Protein AF-U6G9G2-F1 (afdb_monomer_lite)

pLDDT: mean 75.1, std 26.14, range [25.72, 98.12]

Structure (mmCIF, N/CA/C/O backbone):
data_AF-U6G9G2-F1
#
_entry.id   AF-U6G9G2-F1
#
loop_
_atom_site.group_PDB
_atom_site.id
_atom_site.type_symbol
_atom_site.label_atom_id
_atom_site.label_alt_id
_atom_site.label_comp_id
_atom_site.label_asym_id
_atom_site.label_entity_id
_atom_site.label_seq_id
_atom_site.pdbx_PDB_ins_code
_atom_site.Cartn_x
_atom_site.Cartn_y
_atom_site.Cartn_z
_atom_site.occupancy
_atom_site.B_iso_or_equiv
_atom_site.auth_seq_id
_atom_site.auth_comp_id
_atom_site.auth_asym_id
_atom_site.auth_atom_id
_atom_site.pdbx_PDB_model_num
ATOM 1 N N . MET A 1 1 ? 14.384 1.386 -27.287 1.00 46.19 1 MET A N 1
ATOM 2 C CA . MET A 1 1 ? 13.126 1.630 -26.549 1.00 46.19 1 MET A CA 1
ATOM 3 C C . MET A 1 1 ? 12.943 0.485 -25.568 1.00 46.19 1 MET A C 1
ATOM 5 O O . MET A 1 1 ? 12.813 -0.642 -26.023 1.00 46.19 1 MET A O 1
ATOM 9 N N . ALA A 1 2 ? 13.033 0.731 -24.258 1.00 52.44 2 ALA A N 1
ATOM 10 C CA . ALA A 1 2 ? 12.867 -0.320 -23.252 1.00 52.44 2 ALA A CA 1
ATOM 11 C C . ALA A 1 2 ? 11.373 -0.492 -22.951 1.00 52.44 2 ALA A C 1
ATOM 13 O O . ALA A 1 2 ? 10.814 0.168 -22.079 1.00 52.44 2 ALA A O 1
ATOM 14 N N . VAL A 1 3 ? 10.730 -1.329 -23.760 1.00 69.62 3 VAL A N 1
ATOM 15 C CA . VAL A 1 3 ? 9.403 -1.881 -23.488 1.00 69.62 3 VAL A CA 1
ATOM 16 C C . VAL A 1 3 ? 9.629 -3.288 -22.958 1.00 69.62 3 VAL A C 1
ATOM 18 O O . VAL A 1 3 ? 10.586 -3.948 -23.363 1.00 69.62 3 VAL A O 1
ATOM 21 N N . PHE A 1 4 ? 8.762 -3.730 -22.055 1.00 90.44 4 PHE A N 1
ATOM 22 C CA . PHE A 1 4 ? 8.763 -5.100 -21.572 1.00 90.44 4 PHE A CA 1
ATOM 23 C C . PHE A 1 4 ? 8.905 -6.106 -22.715 1.00 90.44 4 PHE A C 1
ATOM 25 O O . PHE A 1 4 ? 8.110 -6.111 -23.661 1.00 90.44 4 PHE A O 1
ATOM 32 N N . GLU A 1 5 ? 9.902 -6.982 -22.612 1.00 90.69 5 GLU A N 1
ATOM 33 C CA . GLU A 1 5 ? 10.015 -8.102 -23.534 1.00 90.69 5 GLU A CA 1
ATOM 34 C C . GLU A 1 5 ? 8.815 -9.037 -23.375 1.00 90.69 5 GLU A C 1
ATOM 36 O O . GLU A 1 5 ? 8.272 -9.248 -22.282 1.00 90.69 5 GLU A O 1
ATOM 41 N N . LYS A 1 6 ? 8.372 -9.606 -24.499 1.00 89.31 6 LYS A N 1
ATOM 42 C CA . LYS A 1 6 ? 7.194 -10.466 -24.514 1.00 89.31 6 LYS A CA 1
ATOM 43 C C . LYS A 1 6 ? 7.528 -11.808 -23.870 1.00 89.31 6 LYS A C 1
ATOM 45 O O . LYS A 1 6 ? 8.224 -12.632 -24.454 1.00 89.31 6 LYS A O 1
ATOM 50 N N . ASN A 1 7 ? 6.965 -12.053 -22.695 1.00 93.81 7 ASN A N 1
ATOM 51 C CA . ASN A 1 7 ? 7.003 -13.344 -22.015 1.00 93.81 7 ASN A CA 1
ATOM 52 C C . ASN A 1 7 ? 5.754 -13.493 -21.114 1.00 93.81 7 ASN A C 1
ATOM 54 O O . ASN A 1 7 ? 4.910 -12.600 -21.080 1.00 93.81 7 ASN A O 1
ATOM 58 N N . LYS A 1 8 ? 5.615 -14.625 -20.411 1.00 94.44 8 LYS A N 1
ATOM 59 C CA . LYS A 1 8 ? 4.432 -14.935 -19.580 1.00 94.44 8 LYS A CA 1
ATOM 60 C C . LYS A 1 8 ? 4.424 -14.277 -18.194 1.00 94.44 8 LYS A C 1
ATOM 62 O O . LYS A 1 8 ? 3.434 -14.405 -17.483 1.00 94.44 8 LYS A O 1
ATOM 67 N N . ARG A 1 9 ? 5.527 -13.663 -17.767 1.00 95.94 9 ARG A N 1
ATOM 68 C CA . ARG A 1 9 ? 5.650 -13.091 -16.422 1.00 95.94 9 ARG A CA 1
ATOM 69 C C . ARG A 1 9 ? 4.814 -11.820 -16.308 1.00 95.94 9 ARG A C 1
ATOM 71 O O . ARG A 1 9 ? 4.743 -11.086 -17.299 1.00 95.94 9 ARG A O 1
ATOM 78 N N . PRO A 1 10 ? 4.302 -11.506 -15.111 1.00 97.19 10 PRO A N 1
ATOM 79 C CA . PRO A 1 10 ? 3.698 -10.212 -14.849 1.00 97.19 10 PRO A CA 1
ATOM 80 C C . PRO A 1 10 ? 4.637 -9.050 -15.170 1.00 97.19 10 PRO A C 1
ATOM 82 O O . PRO A 1 10 ? 5.861 -9.180 -15.062 1.00 97.19 10 PRO A O 1
ATOM 85 N N . LYS A 1 11 ? 4.054 -7.918 -15.549 1.00 97.19 11 LYS A N 1
ATOM 86 C CA . LYS A 1 11 ? 4.729 -6.676 -15.920 1.00 97.19 11 LYS A CA 1
ATOM 87 C C . LYS A 1 11 ? 4.378 -5.585 -14.921 1.00 97.19 11 LYS A C 1
ATOM 89 O O . LYS A 1 11 ? 3.234 -5.143 -14.846 1.00 97.19 11 LYS A O 1
ATOM 94 N N . ILE A 1 12 ? 5.360 -5.158 -14.133 1.00 97.44 12 ILE A N 1
ATOM 95 C CA . ILE A 1 12 ? 5.144 -4.240 -13.011 1.00 97.44 12 ILE A CA 1
ATOM 96 C C . ILE A 1 12 ? 5.867 -2.928 -13.294 1.00 97.44 12 ILE A C 1
ATOM 98 O O . ILE A 1 12 ? 7.095 -2.873 -13.340 1.00 97.44 12 ILE A O 1
ATOM 102 N N . ALA A 1 13 ? 5.108 -1.856 -13.482 1.00 97.12 13 ALA A N 1
ATOM 103 C CA . ALA A 1 13 ? 5.662 -0.542 -13.750 1.00 97.12 13 ALA A CA 1
ATOM 104 C C . ALA A 1 13 ? 5.707 0.326 -12.491 1.00 97.12 13 ALA A C 1
ATOM 106 O O . ALA A 1 13 ? 4.699 0.533 -11.820 1.00 97.12 13 ALA A O 1
ATOM 107 N N . MET A 1 14 ? 6.882 0.871 -12.200 1.00 95.38 14 MET A N 1
ATOM 108 C CA . MET A 1 14 ? 7.125 1.779 -11.085 1.00 95.38 14 MET A CA 1
ATOM 109 C C . MET A 1 14 ? 7.287 3.194 -11.638 1.00 95.38 14 MET A C 1
ATOM 111 O O . MET A 1 14 ? 8.309 3.523 -12.242 1.00 95.38 14 MET A O 1
ATOM 115 N N . VAL A 1 15 ? 6.279 4.041 -11.446 1.00 94.12 15 VAL A N 1
ATOM 116 C CA . VAL A 1 15 ? 6.317 5.451 -11.853 1.00 94.12 15 VAL A CA 1
ATOM 117 C C . VAL A 1 15 ? 6.904 6.256 -10.702 1.00 94.12 15 VAL A C 1
ATOM 119 O O . VAL A 1 15 ? 6.214 6.567 -9.734 1.00 94.12 15 VAL A O 1
ATOM 122 N N . GLY A 1 16 ? 8.192 6.566 -10.797 1.00 90.94 16 GLY A N 1
ATOM 123 C CA . GLY A 1 16 ? 9.007 7.117 -9.719 1.00 90.94 16 GLY A CA 1
ATOM 124 C C . GLY A 1 16 ? 10.033 6.088 -9.258 1.00 90.94 16 GLY A C 1
ATOM 125 O O . GLY A 1 16 ? 9.691 5.033 -8.725 1.00 90.94 16 GLY A O 1
ATOM 126 N N . SER A 1 17 ? 11.311 6.413 -9.440 1.00 93.12 17 SER A N 1
ATOM 127 C CA . SER A 1 17 ? 12.440 5.520 -9.165 1.00 93.12 17 SER A CA 1
ATOM 128 C C . SER A 1 17 ? 13.279 6.019 -7.992 1.00 93.12 17 SER A C 1
ATOM 130 O O . SER A 1 17 ? 14.486 5.792 -7.936 1.00 93.12 17 SER A O 1
ATOM 132 N N . GLY A 1 18 ? 12.648 6.706 -7.035 1.00 90.12 18 GLY A N 1
ATOM 133 C CA . GLY A 1 18 ? 13.261 7.190 -5.796 1.00 90.12 18 GLY A CA 1
ATOM 134 C C . GLY A 1 18 ? 13.598 6.069 -4.801 1.00 90.12 18 GLY A C 1
ATOM 135 O O . GLY A 1 18 ? 13.940 4.947 -5.181 1.00 90.12 18 GLY A O 1
ATOM 136 N N . MET A 1 19 ? 13.522 6.367 -3.502 1.00 90.44 19 MET A N 1
ATOM 137 C CA . MET A 1 19 ? 13.826 5.390 -2.443 1.00 90.44 19 MET A CA 1
ATOM 138 C C . MET A 1 19 ? 12.804 4.241 -2.409 1.00 90.44 19 MET A C 1
ATOM 140 O O . MET A 1 19 ? 13.181 3.069 -2.368 1.00 90.44 19 MET A O 1
ATOM 144 N N . ILE A 1 20 ? 11.509 4.573 -2.488 1.00 92.50 20 ILE A N 1
ATOM 145 C CA . ILE A 1 20 ? 10.421 3.582 -2.482 1.00 92.50 20 ILE A CA 1
ATOM 146 C C . ILE A 1 20 ? 10.438 2.774 -3.783 1.00 92.50 20 ILE A C 1
ATOM 148 O O . ILE A 1 20 ? 10.481 1.550 -3.725 1.00 92.50 20 ILE A O 1
ATOM 152 N N . GLY A 1 21 ? 10.490 3.440 -4.945 1.00 93.62 21 GLY A N 1
ATOM 153 C CA . GLY A 1 21 ? 10.560 2.782 -6.257 1.00 93.62 21 GLY A CA 1
ATOM 154 C C . GLY A 1 21 ? 11.688 1.752 -6.365 1.00 93.62 21 GLY A C 1
ATOM 155 O O . GLY A 1 21 ? 11.447 0.612 -6.756 1.00 93.62 21 GLY A O 1
ATOM 156 N N . GLY A 1 22 ? 12.901 2.113 -5.925 1.00 95.44 22 GLY A N 1
ATOM 157 C CA . GLY A 1 22 ? 14.035 1.183 -5.890 1.00 95.44 22 GLY A CA 1
ATOM 158 C C . GLY A 1 22 ? 13.814 -0.002 -4.944 1.00 95.44 22 GLY A C 1
ATOM 159 O O . GLY A 1 22 ? 14.076 -1.142 -5.317 1.00 95.44 22 GLY A O 1
ATOM 160 N N . THR A 1 23 ? 13.260 0.246 -3.753 1.00 96.81 23 THR A N 1
ATOM 161 C CA . THR A 1 23 ? 12.932 -0.818 -2.788 1.00 96.81 23 THR A CA 1
ATOM 162 C C . THR A 1 23 ? 11.900 -1.794 -3.353 1.00 96.81 23 THR A C 1
ATOM 164 O O . THR A 1 23 ? 12.045 -3.005 -3.209 1.00 96.81 23 THR A O 1
ATOM 167 N N . MET A 1 24 ? 10.858 -1.286 -4.012 1.00 97.31 24 MET A N 1
ATOM 168 C CA . MET A 1 24 ? 9.824 -2.117 -4.628 1.00 97.31 24 MET A CA 1
ATOM 169 C C . MET A 1 24 ? 10.397 -2.981 -5.751 1.00 97.31 24 MET A C 1
ATOM 171 O O . MET A 1 24 ? 10.140 -4.181 -5.779 1.00 97.31 24 MET A O 1
ATOM 175 N N . ALA A 1 25 ? 11.219 -2.405 -6.632 1.00 96.62 25 ALA A N 1
ATOM 176 C CA . ALA A 1 25 ? 11.877 -3.154 -7.699 1.00 96.62 25 ALA A CA 1
ATOM 177 C C . ALA A 1 25 ? 12.815 -4.245 -7.151 1.00 96.62 25 ALA A C 1
ATOM 179 O O . ALA A 1 25 ? 12.808 -5.371 -7.650 1.00 96.62 25 ALA A O 1
ATOM 180 N N . PHE A 1 26 ? 13.548 -3.951 -6.074 1.00 97.19 26 PHE A N 1
ATOM 181 C CA . PHE A 1 26 ? 14.362 -4.940 -5.367 1.00 97.19 26 PHE A CA 1
ATOM 182 C C . PHE A 1 26 ? 13.522 -6.091 -4.799 1.00 97.19 26 PHE A C 1
ATOM 184 O O . PHE A 1 26 ? 13.833 -7.258 -5.024 1.00 97.19 26 PHE A O 1
ATOM 191 N N . LEU A 1 27 ? 12.408 -5.785 -4.128 1.00 96.31 27 LEU A N 1
ATOM 192 C CA . LEU A 1 27 ? 11.497 -6.804 -3.601 1.00 96.31 27 LEU A CA 1
ATOM 193 C C . LEU A 1 27 ? 10.849 -7.649 -4.708 1.00 96.31 27 LEU A C 1
ATOM 195 O O . LEU A 1 27 ? 10.653 -8.845 -4.504 1.00 96.31 27 LEU A O 1
ATOM 199 N N . CYS A 1 28 ? 10.535 -7.064 -5.868 1.00 95.81 28 CYS A N 1
ATOM 200 C CA . CYS A 1 28 ? 10.047 -7.815 -7.027 1.00 95.81 28 CYS A CA 1
ATOM 201 C C . CYS A 1 28 ? 11.087 -8.814 -7.545 1.00 95.81 28 CYS A C 1
ATOM 203 O O . CYS A 1 28 ? 10.718 -9.954 -7.825 1.00 95.81 28 CYS A O 1
ATOM 205 N N . SER A 1 29 ? 12.360 -8.404 -7.634 1.00 94.19 29 SER A N 1
ATOM 206 C CA . SER A 1 29 ? 13.477 -9.281 -8.019 1.00 94.19 29 SER A CA 1
ATOM 207 C C . SER A 1 29 ? 13.627 -10.444 -7.034 1.00 94.19 29 SER A C 1
ATOM 209 O O . SER A 1 29 ? 13.630 -11.594 -7.460 1.00 94.19 29 SER A O 1
ATOM 211 N N . LEU A 1 30 ? 13.641 -10.169 -5.724 1.00 94.62 30 LEU A N 1
ATOM 212 C CA . LEU A 1 30 ? 13.792 -11.197 -4.684 1.00 94.62 30 LEU A CA 1
ATOM 213 C C . LEU A 1 30 ? 12.615 -12.179 -4.585 1.00 94.62 30 LEU A C 1
ATOM 215 O O . LEU A 1 30 ? 12.793 -13.302 -4.125 1.00 94.62 30 LEU A O 1
ATOM 219 N N . ARG A 1 31 ? 11.397 -11.749 -4.932 1.00 93.62 31 ARG A N 1
ATOM 220 C CA . ARG A 1 31 ? 10.172 -12.564 -4.809 1.00 93.62 31 ARG A CA 1
ATOM 221 C C . ARG A 1 31 ? 9.712 -13.189 -6.122 1.00 93.62 31 ARG A C 1
ATOM 223 O O . ARG A 1 31 ? 8.629 -13.774 -6.147 1.00 93.62 31 ARG A O 1
ATOM 230 N N . GLU A 1 32 ? 10.473 -12.993 -7.197 1.00 94.94 32 GLU A N 1
ATOM 231 C CA . GLU A 1 32 ? 10.116 -13.410 -8.556 1.00 94.94 32 GLU A CA 1
ATOM 232 C C . GLU A 1 32 ? 8.698 -12.978 -8.963 1.00 94.94 32 GLU A C 1
ATOM 234 O O . GLU A 1 32 ? 7.927 -13.733 -9.558 1.00 94.94 32 GLU A O 1
ATOM 239 N N . LEU A 1 33 ? 8.313 -11.753 -8.592 1.00 95.12 33 LEU A N 1
ATOM 240 C CA . LEU A 1 33 ? 6.925 -11.314 -8.749 1.00 95.12 33 LEU A CA 1
ATOM 241 C C . LEU A 1 33 ? 6.568 -10.995 -10.209 1.00 95.12 33 LEU A C 1
ATOM 243 O O . LEU A 1 33 ? 5.416 -11.144 -10.609 1.00 95.12 33 LEU A O 1
ATOM 247 N N . GLY A 1 34 ? 7.547 -10.558 -10.998 1.00 95.44 34 GLY A N 1
ATOM 248 C CA . GLY A 1 34 ? 7.374 -10.173 -12.393 1.00 95.44 34 GLY A CA 1
ATOM 249 C C . GLY A 1 34 ? 8.534 -9.320 -12.890 1.00 95.44 34 GLY A C 1
ATOM 250 O O . GLY A 1 34 ? 9.355 -8.860 -12.094 1.00 95.44 34 GLY A O 1
ATOM 251 N N . ASP A 1 35 ? 8.589 -9.105 -14.202 1.00 96.81 35 ASP A N 1
ATOM 252 C CA . ASP A 1 35 ? 9.550 -8.170 -14.785 1.00 96.81 35 ASP A CA 1
ATOM 253 C C . ASP A 1 35 ? 9.145 -6.740 -14.414 1.00 96.81 35 ASP A C 1
ATOM 255 O O . ASP A 1 35 ? 7.956 -6.404 -14.360 1.00 96.81 35 ASP A O 1
ATOM 259 N N . VAL A 1 36 ? 10.136 -5.886 -14.161 1.00 97.12 36 VAL A N 1
ATOM 260 C CA . VAL A 1 36 ? 9.915 -4.544 -13.608 1.00 97.12 36 VAL A CA 1
ATOM 261 C C . VAL A 1 36 ? 10.422 -3.478 -14.561 1.00 97.12 36 VAL A C 1
ATOM 263 O O . VAL A 1 36 ? 11.499 -3.625 -15.128 1.00 97.12 36 VAL A O 1
ATOM 266 N N . VAL A 1 37 ? 9.700 -2.365 -14.680 1.00 97.12 37 VAL A N 1
ATOM 267 C CA . VAL A 1 37 ? 10.252 -1.137 -15.260 1.00 97.12 37 VAL A CA 1
ATOM 268 C C . VAL A 1 37 ? 10.254 -0.002 -14.247 1.00 97.12 37 VAL A C 1
ATOM 270 O O . VAL A 1 37 ? 9.237 0.310 -13.632 1.00 97.12 37 VAL A O 1
ATOM 273 N N . LEU A 1 38 ? 11.420 0.609 -14.070 1.00 97.00 38 LEU A N 1
ATOM 274 C CA . LEU A 1 38 ? 11.646 1.821 -13.301 1.00 97.00 38 LEU A CA 1
ATOM 275 C C . LEU A 1 38 ? 11.534 3.021 -14.245 1.00 97.00 38 LEU A C 1
ATOM 277 O O . LEU A 1 38 ? 12.381 3.212 -15.119 1.00 97.00 38 LEU A O 1
ATOM 281 N N . PHE A 1 39 ? 10.486 3.822 -14.078 1.00 95.62 39 PHE A N 1
ATOM 282 C CA . PHE A 1 39 ? 10.328 5.094 -14.773 1.00 95.62 39 PHE A CA 1
ATOM 283 C C . PHE A 1 39 ? 10.717 6.253 -13.854 1.00 95.62 39 PHE A C 1
ATOM 285 O O . PHE A 1 39 ? 10.327 6.293 -12.683 1.00 95.62 39 PHE A O 1
ATOM 292 N N . ASP A 1 40 ? 11.462 7.221 -14.380 1.00 94.38 40 ASP A N 1
ATOM 293 C CA . ASP A 1 40 ? 11.730 8.487 -13.697 1.00 94.38 40 ASP A CA 1
ATOM 294 C C . ASP A 1 40 ? 11.967 9.618 -14.702 1.00 94.38 40 ASP A C 1
ATOM 296 O O . ASP A 1 40 ? 12.303 9.370 -15.857 1.00 94.38 40 ASP A O 1
ATOM 300 N N . VAL A 1 41 ? 11.841 10.867 -14.262 1.00 91.19 41 VAL A N 1
ATOM 301 C CA . VAL A 1 41 ? 12.193 12.041 -15.075 1.00 91.19 41 VAL A CA 1
ATOM 302 C C . VAL A 1 41 ? 13.679 12.378 -14.977 1.00 91.19 41 VAL A C 1
ATOM 304 O O . VAL A 1 41 ? 14.216 13.024 -15.873 1.00 91.19 41 VAL A O 1
ATOM 307 N N . VAL A 1 42 ? 14.363 11.933 -13.914 1.00 90.94 42 VAL A N 1
ATOM 308 C CA . VAL A 1 42 ? 15.806 12.140 -13.750 1.00 90.94 42 VAL A CA 1
ATOM 309 C C . VAL A 1 42 ? 16.558 11.283 -14.780 1.00 90.94 42 VAL A C 1
ATOM 311 O O . VAL A 1 42 ? 16.471 10.050 -14.719 1.00 90.94 42 VAL A O 1
ATOM 314 N N . PRO A 1 43 ? 17.318 11.889 -15.715 1.00 93.06 43 PRO A N 1
ATOM 315 C CA . PRO A 1 43 ? 17.977 11.151 -16.789 1.00 93.06 43 PRO A CA 1
ATOM 316 C C . PRO A 1 43 ? 18.932 10.077 -16.260 1.00 93.06 43 PRO A C 1
ATOM 318 O O . PRO A 1 43 ? 19.712 10.340 -15.345 1.00 93.06 43 PRO A O 1
ATOM 321 N N . ASN A 1 44 ? 18.891 8.878 -16.850 1.00 94.25 44 ASN A N 1
ATOM 322 C CA . ASN A 1 44 ? 19.780 7.729 -16.583 1.00 94.25 44 ASN A CA 1
ATOM 323 C C . ASN A 1 44 ? 19.749 7.130 -15.162 1.00 94.25 44 ASN A C 1
ATOM 325 O O . ASN A 1 44 ? 20.178 5.992 -14.974 1.00 94.25 44 ASN A O 1
ATOM 329 N N . MET A 1 45 ? 19.216 7.837 -14.166 1.00 95.81 45 MET A N 1
ATOM 330 C CA . MET A 1 45 ? 19.068 7.336 -12.799 1.00 95.81 45 MET A CA 1
ATOM 331 C C . MET A 1 45 ? 18.272 6.018 -12.718 1.00 95.81 45 MET A C 1
ATOM 333 O O . MET A 1 45 ? 18.781 5.075 -12.102 1.00 95.81 45 MET A O 1
ATOM 337 N N . PRO A 1 46 ? 17.089 5.875 -13.359 1.00 96.31 46 PRO A N 1
ATOM 338 C CA . PRO A 1 46 ? 16.364 4.606 -13.319 1.00 96.31 46 PRO A CA 1
ATOM 339 C C . PRO A 1 46 ? 17.128 3.462 -14.000 1.00 96.31 46 PRO A C 1
ATOM 341 O O . PRO A 1 46 ? 17.057 2.330 -13.531 1.00 96.31 46 PRO A O 1
ATOM 344 N N . MET A 1 47 ? 17.908 3.738 -15.053 1.00 96.62 47 MET A N 1
ATOM 345 C CA . MET A 1 47 ? 18.737 2.735 -15.739 1.00 96.62 47 MET A CA 1
ATOM 346 C C . MET A 1 47 ? 19.875 2.232 -14.854 1.00 96.62 47 MET A C 1
ATOM 348 O O . MET A 1 47 ? 20.136 1.033 -14.828 1.00 96.62 47 MET A O 1
ATOM 352 N N . GLY A 1 48 ? 20.522 3.125 -14.099 1.00 97.06 48 GLY A N 1
ATOM 353 C CA . GLY A 1 48 ? 21.565 2.737 -13.148 1.00 97.06 48 GLY A CA 1
ATOM 354 C C . GLY A 1 48 ? 21.034 1.782 -12.077 1.00 97.06 48 GLY A C 1
ATOM 355 O O . GLY A 1 48 ? 21.621 0.730 -11.840 1.00 97.06 48 GLY A O 1
ATOM 356 N N . LYS A 1 49 ? 19.868 2.098 -11.496 1.00 97.19 49 LYS A N 1
ATOM 357 C CA . LYS A 1 49 ? 19.201 1.211 -10.527 1.00 97.19 49 LYS A CA 1
ATOM 358 C C . LYS A 1 49 ? 18.752 -0.106 -11.156 1.00 97.19 49 LYS A C 1
ATOM 360 O O . LYS A 1 49 ? 18.896 -1.157 -10.547 1.00 97.19 49 LYS A O 1
ATOM 365 N N . ALA A 1 50 ? 18.216 -0.060 -12.370 1.00 96.81 50 ALA A N 1
ATOM 366 C CA . ALA A 1 50 ? 17.781 -1.251 -13.086 1.00 96.81 50 ALA A CA 1
ATOM 367 C C . ALA A 1 50 ? 18.942 -2.216 -13.374 1.00 96.81 50 ALA A C 1
ATOM 369 O O . ALA A 1 50 ? 18.795 -3.425 -13.202 1.00 96.81 50 ALA A O 1
ATOM 370 N N . MET A 1 51 ? 20.105 -1.682 -13.752 1.00 96.56 51 MET A N 1
ATOM 371 C CA . MET A 1 51 ? 21.320 -2.465 -13.972 1.00 96.56 51 MET A CA 1
ATOM 372 C C . MET A 1 51 ? 21.789 -3.151 -12.685 1.00 96.56 51 MET A C 1
ATOM 374 O O . MET A 1 51 ? 22.024 -4.356 -12.692 1.00 96.56 51 MET A O 1
ATOM 378 N N . ASP A 1 52 ? 21.848 -2.414 -11.575 1.00 97.69 52 ASP A N 1
ATOM 379 C CA . ASP A 1 52 ? 22.208 -2.959 -10.260 1.00 97.69 52 ASP A CA 1
ATOM 380 C C . ASP A 1 52 ? 21.270 -4.104 -9.834 1.00 97.69 52 ASP A C 1
ATOM 382 O O . ASP A 1 52 ? 21.702 -5.208 -9.505 1.00 97.69 52 ASP A O 1
ATOM 386 N N . LEU A 1 53 ? 19.957 -3.899 -9.960 1.00 96.12 53 LEU A N 1
ATOM 387 C CA . LEU A 1 53 ? 18.959 -4.916 -9.615 1.00 96.12 53 LEU A CA 1
ATOM 388 C C . LEU A 1 53 ? 18.962 -6.124 -10.561 1.00 96.12 53 LEU A C 1
ATOM 390 O O . LEU A 1 53 ? 18.642 -7.244 -10.153 1.00 96.12 53 LEU A O 1
ATOM 394 N N . THR A 1 54 ? 19.345 -5.924 -11.819 1.00 93.50 54 THR A N 1
ATOM 395 C CA . THR A 1 54 ? 19.531 -7.027 -12.767 1.00 93.50 54 THR A CA 1
ATOM 396 C C . THR A 1 54 ? 20.752 -7.863 -12.381 1.00 93.50 54 THR A C 1
ATOM 398 O O . THR A 1 54 ? 20.663 -9.089 -12.374 1.00 93.50 54 THR A O 1
ATOM 401 N N . HIS A 1 55 ? 21.857 -7.238 -11.957 1.00 95.50 55 HIS A N 1
ATOM 402 C CA . HIS A 1 55 ? 22.994 -7.972 -11.393 1.00 95.50 55 HIS A CA 1
ATOM 403 C C . HIS A 1 55 ? 22.602 -8.731 -10.121 1.00 95.50 55 HIS A C 1
ATOM 405 O O . HIS A 1 55 ? 22.939 -9.906 -9.989 1.00 95.50 55 HIS A O 1
ATOM 411 N N . ASN A 1 56 ? 21.831 -8.105 -9.223 1.00 93.44 56 ASN A N 1
ATOM 412 C CA . ASN A 1 56 ? 21.312 -8.773 -8.028 1.00 93.44 56 ASN A CA 1
ATOM 413 C C . ASN A 1 56 ? 20.498 -10.026 -8.372 1.00 93.44 56 ASN A C 1
ATOM 415 O O . ASN A 1 56 ? 20.626 -11.032 -7.684 1.00 93.44 56 ASN A O 1
ATOM 419 N N . SER A 1 57 ? 19.696 -9.989 -9.437 1.00 93.25 57 SER A N 1
ATOM 420 C CA . SER A 1 57 ? 18.887 -11.143 -9.849 1.00 93.25 57 SER A CA 1
ATOM 421 C C . SER A 1 57 ? 19.768 -12.366 -10.143 1.00 93.25 57 SER A C 1
ATOM 423 O O . SER A 1 57 ? 19.450 -13.462 -9.701 1.00 93.25 57 SER A O 1
ATOM 425 N N . SER A 1 58 ? 20.953 -12.172 -10.735 1.00 93.44 58 SER A N 1
ATOM 426 C CA . SER A 1 58 ? 21.937 -13.254 -10.899 1.00 93.44 58 SER A CA 1
ATOM 427 C C . SER A 1 58 ? 22.569 -13.729 -9.587 1.00 93.44 58 SER A C 1
ATOM 429 O O . SER A 1 58 ? 23.009 -14.869 -9.525 1.00 93.44 58 SER A O 1
ATOM 431 N N . VAL A 1 59 ? 22.673 -12.879 -8.562 1.00 96.50 59 VAL A N 1
ATOM 432 C CA . VAL A 1 59 ? 23.253 -13.248 -7.255 1.00 96.50 59 VAL A CA 1
ATOM 433 C C . VAL A 1 59 ? 22.311 -14.153 -6.466 1.00 96.50 59 VAL A C 1
ATOM 435 O O . VAL A 1 59 ? 22.764 -15.019 -5.725 1.00 96.50 59 VAL A O 1
ATOM 438 N N . VAL A 1 60 ? 21.004 -13.937 -6.610 1.00 94.56 60 VAL A N 1
ATOM 439 C CA . VAL A 1 60 ? 19.961 -14.712 -5.923 1.00 94.56 60 VAL A CA 1
ATOM 440 C C . VAL A 1 60 ? 19.291 -15.747 -6.832 1.00 94.56 60 VAL A C 1
ATOM 442 O O . VAL A 1 60 ? 18.219 -16.239 -6.496 1.00 94.56 60 VAL A O 1
ATOM 445 N N . ASP A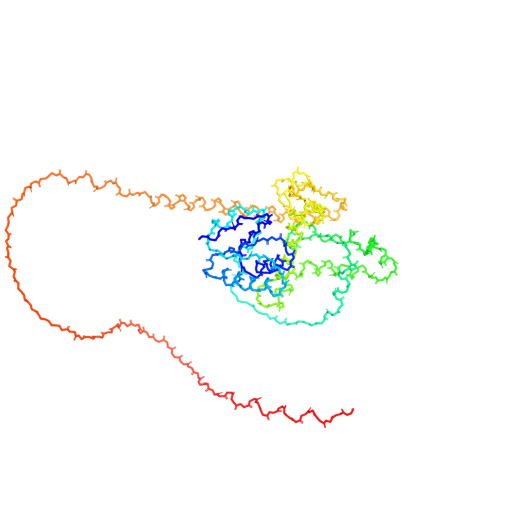 1 61 ? 19.909 -16.056 -7.977 1.00 95.06 61 ASP A N 1
ATOM 446 C CA . ASP A 1 61 ? 19.437 -17.022 -8.977 1.00 95.06 61 ASP A CA 1
ATOM 447 C C . ASP A 1 61 ? 17.996 -16.785 -9.477 1.00 95.06 61 ASP A C 1
ATOM 449 O O . ASP A 1 61 ? 17.299 -17.716 -9.886 1.00 95.06 61 ASP A O 1
ATOM 453 N N . THR A 1 62 ? 17.542 -15.528 -9.501 1.00 94.06 62 THR A N 1
ATOM 454 C CA . THR A 1 62 ? 16.244 -15.161 -10.074 1.00 94.06 62 THR A CA 1
ATOM 455 C C . THR A 1 62 ? 16.381 -14.747 -11.533 1.00 94.06 62 THR A C 1
ATOM 457 O O . THR A 1 62 ? 17.320 -14.075 -11.957 1.00 94.06 62 THR A O 1
ATOM 460 N N . GLY A 1 63 ? 15.395 -15.131 -12.344 1.00 91.81 63 GLY A N 1
ATOM 461 C CA . GLY A 1 63 ? 15.377 -14.806 -13.771 1.00 91.81 63 GLY A CA 1
ATOM 462 C C . GLY A 1 63 ? 14.778 -13.439 -14.105 1.00 91.81 63 GLY A C 1
ATOM 463 O O . GLY A 1 63 ? 14.461 -13.219 -15.274 1.00 91.81 63 GLY A O 1
ATOM 464 N N . ILE A 1 64 ? 14.524 -12.576 -13.115 1.00 94.38 64 ILE A N 1
ATOM 465 C CA . ILE A 1 64 ? 13.769 -11.326 -13.282 1.00 94.38 64 ILE A CA 1
ATOM 466 C C . ILE A 1 64 ? 14.594 -10.279 -14.022 1.00 94.38 64 ILE A C 1
ATOM 468 O O . ILE A 1 64 ? 15.763 -10.054 -13.720 1.00 94.38 64 ILE A O 1
ATOM 472 N N . THR A 1 65 ? 13.955 -9.594 -14.969 1.00 94.94 65 THR A N 1
ATOM 473 C CA . THR A 1 65 ? 14.568 -8.460 -15.661 1.00 94.94 65 THR A CA 1
ATOM 474 C C . THR A 1 65 ? 14.015 -7.150 -15.117 1.00 94.94 65 THR A C 1
ATOM 476 O O . THR A 1 65 ? 12.799 -6.973 -14.995 1.00 94.94 65 THR A O 1
ATOM 479 N N . VAL A 1 66 ? 14.919 -6.221 -14.797 1.00 96.25 66 VAL A N 1
ATOM 480 C CA . VAL A 1 66 ? 14.571 -4.862 -14.385 1.00 96.25 66 VAL A CA 1
ATOM 481 C C . VAL A 1 66 ? 15.046 -3.894 -15.462 1.00 96.25 66 VAL A C 1
ATOM 483 O O . VAL A 1 66 ? 16.222 -3.860 -15.812 1.00 96.25 66 VAL A O 1
ATOM 486 N N . TYR A 1 67 ? 14.124 -3.094 -15.986 1.00 96.44 67 TYR A N 1
ATOM 487 C CA . TYR A 1 67 ? 14.383 -2.077 -17.000 1.00 96.44 67 TYR A CA 1
ATOM 488 C C . TYR A 1 67 ? 14.367 -0.683 -16.373 1.00 96.44 67 TYR A C 1
ATOM 490 O O . TYR A 1 67 ? 13.644 -0.436 -15.410 1.00 96.44 67 TYR A O 1
ATOM 498 N N . GLY A 1 68 ? 15.128 0.249 -16.942 1.00 96.69 68 GLY A N 1
ATOM 499 C CA . GLY A 1 68 ? 15.047 1.674 -16.617 1.00 96.69 68 GLY A CA 1
ATOM 500 C C . GLY A 1 68 ? 14.590 2.477 -17.829 1.00 96.69 68 GLY A C 1
ATOM 501 O O . GLY A 1 68 ? 14.996 2.178 -18.953 1.00 96.69 68 GLY A O 1
ATOM 502 N N . SER A 1 69 ? 13.751 3.490 -17.617 1.00 95.75 69 SER A N 1
ATOM 503 C CA . SER A 1 69 ? 13.242 4.359 -18.680 1.00 95.75 69 SER A CA 1
ATOM 504 C C . SER A 1 69 ? 13.003 5.789 -18.197 1.00 95.75 69 SER A C 1
ATOM 506 O O . SER A 1 69 ? 12.611 6.023 -17.057 1.00 95.75 69 SER A O 1
ATOM 508 N N . ASN A 1 70 ? 13.175 6.743 -19.110 1.00 94.75 70 ASN A N 1
ATOM 509 C CA . ASN A 1 70 ? 12.720 8.126 -18.955 1.00 94.75 70 ASN A CA 1
ATOM 510 C C . ASN A 1 70 ? 11.528 8.457 -19.880 1.00 94.75 70 ASN A C 1
ATOM 512 O O . ASN A 1 70 ? 11.078 9.596 -19.928 1.00 94.75 70 ASN A O 1
ATOM 516 N N . SER A 1 71 ? 11.013 7.472 -20.628 1.00 93.06 71 SER A N 1
ATOM 517 C CA . SER A 1 71 ? 9.853 7.608 -21.521 1.00 93.06 71 SER A CA 1
ATOM 518 C C . SER A 1 71 ? 8.661 6.814 -20.992 1.00 93.06 71 SER A C 1
ATOM 520 O O . SER A 1 71 ? 8.809 5.645 -20.622 1.00 93.06 71 SER A O 1
ATOM 522 N N . TYR A 1 72 ? 7.473 7.423 -21.020 1.00 89.94 72 TYR A N 1
ATOM 523 C CA . TYR A 1 72 ? 6.213 6.785 -20.625 1.00 89.94 72 TYR A CA 1
ATOM 524 C C . TYR A 1 72 ? 5.826 5.585 -21.498 1.00 89.94 72 TYR A C 1
ATOM 526 O O . TYR A 1 72 ? 5.063 4.732 -21.053 1.00 89.94 72 TYR A O 1
ATOM 534 N N . GLU A 1 73 ? 6.383 5.451 -22.703 1.00 92.81 73 GLU A N 1
ATOM 535 C CA . GLU A 1 73 ? 6.144 4.286 -23.570 1.00 92.81 73 GLU A CA 1
ATOM 536 C C . GLU A 1 73 ? 6.523 2.957 -22.904 1.00 92.81 73 GLU A C 1
ATOM 538 O O . GLU A 1 73 ? 5.976 1.908 -23.243 1.00 92.81 73 GLU A O 1
ATOM 543 N N . CYS A 1 74 ? 7.426 2.998 -21.922 1.00 90.44 74 CYS A N 1
ATOM 544 C CA . CYS A 1 74 ? 7.830 1.822 -21.164 1.00 90.44 74 CYS A CA 1
ATOM 545 C C . CYS A 1 74 ? 6.703 1.210 -20.313 1.00 90.44 74 CYS A C 1
ATOM 547 O O . CYS A 1 74 ? 6.791 0.041 -19.953 1.00 90.44 74 CYS A O 1
ATOM 549 N N . LEU A 1 75 ? 5.628 1.961 -20.033 1.00 92.44 75 LEU A N 1
ATOM 550 C CA . LEU A 1 75 ? 4.457 1.474 -19.293 1.00 92.44 75 LEU A CA 1
ATOM 551 C C . LEU A 1 75 ? 3.578 0.530 -20.129 1.00 92.44 75 LEU A C 1
ATOM 553 O O . LEU A 1 75 ? 2.652 -0.092 -19.606 1.00 92.44 75 LEU A O 1
ATOM 557 N N . LYS A 1 76 ? 3.829 0.433 -21.439 1.00 93.38 76 LYS A N 1
ATOM 558 C CA . LYS A 1 76 ? 3.034 -0.386 -22.351 1.00 93.38 76 LYS A CA 1
ATOM 559 C C . LYS A 1 76 ? 3.078 -1.859 -21.940 1.00 93.38 76 LYS A C 1
ATOM 561 O O . LYS A 1 76 ? 4.139 -2.476 -21.919 1.00 93.38 76 LYS A O 1
ATOM 566 N N . GLY A 1 77 ? 1.895 -2.425 -21.698 1.00 90.56 77 GLY A N 1
ATOM 567 C CA . GLY A 1 77 ? 1.736 -3.825 -21.307 1.00 90.56 77 GLY A CA 1
ATOM 568 C C . GLY A 1 77 ? 1.970 -4.096 -19.821 1.00 90.56 77 GLY A C 1
ATOM 569 O O . GLY A 1 77 ? 2.120 -5.257 -19.466 1.00 90.56 77 GLY A O 1
ATOM 570 N N . ALA A 1 78 ? 2.022 -3.063 -18.971 1.00 95.44 78 ALA A N 1
ATOM 571 C CA . ALA A 1 78 ? 2.048 -3.239 -17.522 1.00 95.44 78 ALA A CA 1
ATOM 572 C C . ALA A 1 78 ? 0.718 -3.821 -17.007 1.00 95.44 78 ALA A C 1
ATOM 574 O O . ALA A 1 78 ? -0.349 -3.285 -17.305 1.00 95.44 78 ALA A O 1
ATOM 575 N N . ASP A 1 79 ? 0.799 -4.872 -16.192 1.00 96.44 79 ASP A N 1
ATOM 576 C CA . ASP A 1 79 ? -0.336 -5.455 -15.468 1.00 96.44 79 ASP A CA 1
ATOM 577 C C . ASP A 1 79 ? -0.642 -4.667 -14.186 1.00 96.44 79 ASP A C 1
ATOM 579 O O . ASP A 1 79 ? -1.790 -4.586 -13.752 1.00 96.44 79 ASP A O 1
ATOM 583 N N . VAL A 1 80 ? 0.398 -4.086 -13.573 1.00 96.50 80 VAL A N 1
ATOM 584 C CA . VAL A 1 80 ? 0.314 -3.252 -12.367 1.00 96.50 80 VAL A CA 1
ATOM 585 C C . VAL A 1 80 ? 1.173 -2.008 -12.546 1.00 96.50 80 VAL A C 1
ATOM 587 O O . VAL A 1 80 ? 2.326 -2.098 -12.969 1.00 96.50 80 VAL A O 1
ATOM 590 N N . VAL A 1 81 ? 0.632 -0.854 -12.156 1.00 96.25 81 VAL A N 1
ATOM 591 C CA . VAL A 1 81 ? 1.361 0.416 -12.090 1.00 96.25 81 VAL A CA 1
ATOM 592 C C . VAL A 1 81 ? 1.361 0.914 -10.648 1.00 96.25 81 VAL A C 1
ATOM 594 O O . VAL A 1 81 ? 0.299 1.091 -10.055 1.00 96.25 81 VAL A O 1
ATOM 597 N N . ILE A 1 82 ? 2.544 1.156 -10.084 1.00 93.19 82 ILE A N 1
ATOM 598 C CA . ILE A 1 82 ? 2.713 1.720 -8.741 1.00 93.19 82 ILE A CA 1
ATOM 599 C C . ILE A 1 82 ? 3.357 3.097 -8.863 1.00 93.19 82 ILE A C 1
ATOM 601 O O . ILE A 1 82 ? 4.433 3.242 -9.442 1.00 93.19 82 ILE A O 1
ATOM 605 N N . ILE A 1 83 ? 2.699 4.115 -8.311 1.00 92.06 83 ILE A N 1
ATOM 606 C CA . ILE A 1 83 ? 3.111 5.513 -8.449 1.00 92.06 83 ILE A CA 1
ATOM 607 C C . ILE A 1 83 ? 3.755 5.983 -7.144 1.00 92.06 83 ILE A C 1
ATOM 609 O O . ILE A 1 83 ? 3.129 5.988 -6.089 1.00 92.06 83 ILE A O 1
ATOM 613 N N . THR A 1 84 ? 5.017 6.392 -7.233 1.00 87.00 84 THR A N 1
ATOM 614 C CA . THR A 1 84 ? 5.780 7.048 -6.156 1.00 87.00 84 THR A CA 1
ATOM 615 C C . THR A 1 84 ? 6.412 8.366 -6.608 1.00 87.00 84 THR A C 1
ATOM 617 O O . THR A 1 84 ? 7.164 8.987 -5.858 1.00 87.00 84 THR A O 1
ATOM 620 N N . ALA A 1 85 ? 6.121 8.795 -7.839 1.00 76.81 85 ALA A N 1
ATOM 621 C CA . ALA A 1 85 ? 6.535 10.080 -8.373 1.00 76.81 85 ALA A CA 1
ATOM 622 C C . ALA A 1 85 ? 5.930 11.227 -7.554 1.00 76.81 85 ALA A C 1
ATOM 624 O O . ALA A 1 85 ? 4.736 11.254 -7.263 1.00 76.81 85 ALA A O 1
ATOM 625 N N . GLY A 1 86 ? 6.776 12.185 -7.195 1.00 72.62 86 GLY A N 1
ATOM 626 C CA . GLY A 1 86 ? 6.399 13.342 -6.402 1.00 72.62 86 GLY A CA 1
ATOM 627 C C . GLY A 1 86 ? 7.632 14.098 -5.928 1.00 72.62 86 GLY A C 1
ATOM 628 O O . GLY A 1 86 ? 8.739 13.556 -5.886 1.00 72.62 86 GLY A O 1
ATOM 629 N N . ILE A 1 87 ? 7.445 15.366 -5.576 1.00 64.62 87 ILE A N 1
ATOM 630 C CA . ILE A 1 87 ? 8.499 16.188 -4.981 1.00 64.62 87 ILE A CA 1
ATOM 631 C C . ILE A 1 87 ? 8.524 15.906 -3.482 1.00 64.62 87 ILE A C 1
ATOM 633 O O . ILE A 1 87 ? 7.511 16.036 -2.801 1.00 64.62 87 ILE A O 1
ATOM 637 N N . THR A 1 88 ? 9.687 15.530 -2.957 1.00 56.72 88 THR A N 1
ATOM 638 C CA . THR A 1 88 ? 9.814 15.029 -1.582 1.00 56.72 88 THR A CA 1
ATOM 639 C C . THR A 1 88 ? 10.327 16.063 -0.572 1.00 56.72 88 THR A C 1
ATOM 641 O O . THR A 1 88 ? 10.523 15.698 0.587 1.00 56.72 88 THR A O 1
ATOM 644 N N . LYS A 1 89 ? 10.613 17.325 -0.959 1.00 55.53 89 LYS A N 1
ATOM 645 C CA . LYS A 1 89 ? 11.229 18.306 -0.036 1.00 55.53 89 LYS A CA 1
ATOM 646 C C . LYS A 1 89 ? 10.991 19.791 -0.364 1.00 55.53 89 LYS A C 1
ATOM 648 O O . LYS A 1 89 ? 11.114 20.202 -1.512 1.00 55.53 89 LYS A O 1
ATOM 653 N N . ILE A 1 90 ? 10.821 20.589 0.700 1.00 41.66 90 ILE A N 1
ATOM 654 C CA . ILE A 1 90 ? 11.156 22.026 0.788 1.00 41.66 90 ILE A CA 1
ATOM 655 C C . ILE A 1 90 ? 12.437 22.150 1.665 1.00 41.66 90 ILE A C 1
ATOM 657 O O . ILE A 1 90 ? 12.516 21.470 2.692 1.00 41.66 90 ILE A O 1
ATOM 661 N N . PRO A 1 91 ? 13.491 22.908 1.290 1.00 33.72 91 PRO A N 1
ATOM 662 C CA . PRO A 1 91 ? 14.810 22.829 1.954 1.00 33.72 91 PRO A CA 1
ATOM 663 C C . PRO A 1 91 ? 14.890 23.394 3.402 1.00 33.72 91 PRO A C 1
ATOM 665 O O . PRO A 1 91 ? 14.541 24.549 3.606 1.00 33.72 91 PRO A O 1
ATOM 668 N N . GLY A 1 92 ? 15.470 22.643 4.374 1.00 50.72 92 GLY A N 1
ATOM 669 C CA . GLY A 1 92 ? 16.273 23.219 5.489 1.00 50.72 92 GLY A CA 1
ATOM 670 C C . GLY A 1 92 ? 15.904 23.029 6.988 1.00 50.72 92 GLY A C 1
ATOM 671 O O . GLY A 1 92 ? 15.815 24.038 7.677 1.00 50.72 92 GLY A O 1
ATOM 672 N N . LYS A 1 93 ? 15.809 21.817 7.576 1.00 37.03 93 LYS A N 1
ATOM 673 C CA . LYS A 1 93 ? 15.832 21.643 9.061 1.00 37.03 93 LYS A CA 1
ATOM 674 C C . LYS A 1 93 ? 16.406 20.294 9.529 1.00 37.03 93 LYS A C 1
ATOM 676 O O . LYS A 1 93 ? 16.229 19.296 8.838 1.00 37.03 93 LYS A O 1
ATOM 681 N N . SER A 1 94 ? 17.048 20.280 10.703 1.00 48.16 94 SER A N 1
ATOM 682 C CA . SER A 1 94 ? 17.607 19.100 11.391 1.00 48.16 94 SER A CA 1
ATOM 683 C C . SER A 1 94 ? 17.297 19.119 12.901 1.00 48.16 94 SER A C 1
ATOM 685 O O . SER A 1 94 ? 17.118 20.202 13.454 1.00 48.16 94 SER A O 1
ATOM 687 N N . ASP A 1 95 ? 17.207 17.944 13.553 1.00 45.66 95 ASP A N 1
ATOM 688 C CA . ASP A 1 95 ? 18.091 17.522 14.672 1.00 45.66 95 ASP A CA 1
ATOM 689 C C . ASP A 1 95 ? 17.595 16.289 15.486 1.00 45.66 95 ASP A C 1
ATOM 691 O O . ASP A 1 95 ? 16.540 16.304 16.115 1.00 45.66 95 ASP A O 1
ATOM 695 N N . LYS A 1 96 ? 18.484 15.279 15.515 1.00 45.03 96 LYS A N 1
ATOM 696 C CA . LYS A 1 96 ? 18.979 14.409 16.615 1.00 45.03 96 LYS A CA 1
ATOM 697 C C . LYS A 1 96 ? 18.111 13.356 17.340 1.00 45.03 96 LYS A C 1
ATOM 699 O O . LYS A 1 96 ? 16.894 13.418 17.456 1.00 45.03 96 LYS A O 1
ATOM 704 N N . GLU A 1 97 ? 18.867 12.353 17.803 1.00 40.34 97 GLU A N 1
ATOM 705 C CA . GLU A 1 97 ? 18.656 10.894 17.829 1.00 40.34 97 GLU A CA 1
ATOM 706 C C . GLU A 1 97 ? 17.900 10.316 19.041 1.00 40.34 97 GLU A C 1
ATOM 708 O O . GLU A 1 97 ? 17.799 10.962 20.079 1.00 40.34 97 GLU A O 1
ATOM 713 N N . TRP A 1 98 ? 17.464 9.050 18.918 1.00 34.69 98 TRP A N 1
ATOM 714 C CA . TRP A 1 98 ? 17.121 8.120 20.013 1.00 34.69 98 TRP A CA 1
ATOM 715 C C . TRP A 1 98 ? 17.604 6.688 19.696 1.00 34.69 98 TRP A C 1
ATOM 717 O O . TRP A 1 98 ? 17.910 6.381 18.545 1.00 34.69 98 TRP A O 1
ATOM 727 N N . SER A 1 99 ? 17.670 5.811 20.714 1.00 44.84 99 SER A N 1
ATOM 728 C CA . SER A 1 99 ? 18.226 4.444 20.625 1.00 44.84 99 SER A CA 1
ATOM 729 C C . SER A 1 99 ? 17.315 3.319 21.157 1.00 44.84 99 SER A C 1
ATOM 731 O O . SER A 1 99 ? 16.521 3.555 22.063 1.00 44.84 99 SER A O 1
ATOM 733 N N . ARG A 1 100 ? 17.637 2.102 20.668 1.00 38.25 100 ARG A N 1
ATOM 734 C CA . ARG A 1 100 ? 17.440 0.705 21.147 1.00 38.25 100 ARG A CA 1
ATOM 735 C C . ARG A 1 100 ? 16.017 0.138 21.281 1.00 38.25 100 ARG A C 1
ATOM 737 O O . ARG A 1 100 ? 15.407 0.215 22.338 1.00 38.25 100 ARG A O 1
ATOM 744 N N . MET A 1 101 ? 15.585 -0.592 20.241 1.00 34.59 101 MET A N 1
ATOM 745 C CA . MET A 1 101 ? 14.401 -1.469 20.238 1.00 34.59 101 MET A CA 1
ATOM 746 C C . MET A 1 101 ? 14.710 -2.842 19.607 1.00 34.59 101 MET A C 1
ATOM 748 O O . MET A 1 101 ? 14.364 -3.094 18.455 1.00 34.59 101 MET A O 1
ATOM 752 N N . ASP A 1 102 ? 15.308 -3.753 20.378 1.00 42.03 102 ASP A N 1
ATOM 753 C CA . ASP A 1 102 ? 15.655 -5.119 19.929 1.00 42.03 102 ASP A CA 1
ATOM 754 C C . ASP A 1 102 ? 14.565 -6.181 20.206 1.00 42.03 102 ASP A C 1
ATOM 756 O O . ASP A 1 102 ? 14.829 -7.379 20.158 1.00 42.03 102 ASP A O 1
ATOM 760 N N . LEU A 1 103 ? 13.307 -5.783 20.452 1.00 42.25 103 LEU A N 1
ATOM 761 C CA . LEU A 1 103 ? 12.188 -6.730 20.655 1.00 42.25 103 LEU A CA 1
ATOM 762 C C . LEU A 1 103 ? 11.007 -6.565 19.682 1.00 42.25 103 LEU A C 1
ATOM 764 O O . LEU A 1 103 ? 10.101 -7.398 19.655 1.00 42.25 103 LEU A O 1
ATOM 768 N N . LEU A 1 104 ? 11.029 -5.551 18.813 1.00 44.56 104 LEU A N 1
ATOM 769 C CA . LEU A 1 104 ? 9.993 -5.349 17.790 1.00 44.56 104 LEU A CA 1
ATOM 770 C C . LEU A 1 104 ? 9.918 -6.473 16.730 1.00 44.56 104 LEU A C 1
ATOM 772 O O . LEU A 1 104 ? 8.804 -6.867 16.382 1.00 44.56 104 LEU A O 1
ATOM 776 N N . PRO A 1 105 ? 11.026 -7.068 16.240 1.00 50.28 105 PRO A N 1
ATOM 777 C CA . PRO A 1 105 ? 10.946 -8.053 15.154 1.00 50.28 105 PRO A CA 1
ATOM 778 C C . PRO A 1 105 ? 10.268 -9.376 15.540 1.00 50.28 105 PRO A C 1
ATOM 780 O O . PRO A 1 105 ? 9.714 -10.059 14.676 1.00 50.28 105 PRO A O 1
ATOM 783 N N . VAL A 1 106 ? 10.308 -9.749 16.826 1.00 40.06 106 VAL A N 1
ATOM 784 C CA . VAL A 1 106 ? 9.726 -11.006 17.328 1.00 40.06 106 VAL A CA 1
ATOM 785 C C . VAL A 1 106 ? 8.223 -10.844 17.581 1.00 40.06 106 VAL A C 1
ATOM 787 O O . VAL A 1 106 ? 7.449 -11.731 17.225 1.00 40.06 106 VAL A O 1
ATOM 790 N N . ASN A 1 107 ? 7.789 -9.677 18.073 1.00 37.75 107 ASN A N 1
ATOM 791 C CA . ASN A 1 107 ? 6.383 -9.418 18.407 1.00 37.75 107 ASN A CA 1
ATOM 792 C C . ASN A 1 107 ? 5.523 -8.993 17.203 1.00 37.75 107 ASN A C 1
ATOM 794 O O . ASN A 1 107 ? 4.335 -9.311 17.173 1.00 37.75 107 ASN A O 1
ATOM 798 N N . ILE A 1 108 ? 6.106 -8.375 16.165 1.00 49.91 108 ILE A N 1
ATOM 799 C CA . ILE A 1 108 ? 5.378 -8.020 14.927 1.00 49.91 108 ILE A CA 1
ATOM 800 C C . ILE A 1 108 ? 4.838 -9.270 14.202 1.00 49.91 108 ILE A C 1
ATOM 802 O O . ILE A 1 108 ? 3.821 -9.195 13.522 1.00 49.91 108 ILE A O 1
ATOM 806 N N . LYS A 1 109 ? 5.465 -10.445 14.375 1.00 45.75 109 LYS A N 1
ATOM 807 C CA . LYS A 1 109 ? 4.953 -11.719 13.830 1.00 45.75 109 LYS A CA 1
ATOM 808 C C . LYS A 1 109 ? 3.794 -12.316 14.642 1.00 45.75 109 LYS A C 1
ATOM 810 O O . LYS A 1 109 ? 3.076 -13.168 14.121 1.00 45.75 109 LYS A O 1
ATOM 815 N N . ILE A 1 110 ? 3.633 -11.905 15.902 1.00 42.16 110 ILE A N 1
ATOM 816 C CA . ILE A 1 110 ? 2.623 -12.429 16.838 1.00 42.16 110 ILE A CA 1
ATOM 817 C C . ILE A 1 110 ? 1.362 -11.544 16.829 1.00 42.16 110 ILE A C 1
ATOM 819 O O . ILE A 1 110 ? 0.248 -12.049 16.988 1.00 42.16 110 ILE A O 1
ATOM 823 N N . MET A 1 111 ? 1.514 -10.243 16.558 1.00 50.16 111 MET A N 1
ATOM 824 C CA . MET A 1 111 ? 0.401 -9.322 16.321 1.00 50.16 111 MET A CA 1
ATOM 825 C C . MET A 1 111 ? -0.147 -9.547 14.905 1.00 50.16 111 MET A C 1
ATOM 827 O O . MET A 1 111 ? 0.346 -8.987 13.928 1.00 50.16 111 MET A O 1
ATOM 831 N N . ARG A 1 112 ? -1.111 -10.464 14.775 1.00 53.72 112 ARG A N 1
ATOM 832 C CA . ARG A 1 112 ? -1.612 -10.899 13.463 1.00 53.72 112 ARG A CA 1
ATOM 833 C C . ARG A 1 112 ? -2.520 -9.866 12.806 1.00 53.72 112 ARG A C 1
ATOM 835 O O . ARG A 1 112 ? -2.504 -9.768 11.581 1.00 53.72 112 ARG A O 1
ATOM 842 N N . GLU A 1 113 ? -3.278 -9.095 13.586 1.00 71.44 113 GLU A N 1
ATOM 843 C CA . GLU A 1 113 ? -4.353 -8.256 13.055 1.00 71.44 113 GLU A CA 1
ATOM 844 C C . GLU A 1 113 ? -4.470 -6.939 13.829 1.00 71.44 113 GLU A C 1
ATOM 846 O O . GLU A 1 113 ? -4.680 -6.915 15.039 1.00 71.44 113 GLU A O 1
ATOM 851 N N . GLY A 1 114 ? -4.351 -5.831 13.105 1.00 81.81 114 GLY A N 1
ATOM 852 C CA . GLY A 1 114 ? -4.630 -4.478 13.568 1.00 81.81 114 GLY A CA 1
ATOM 853 C C . GLY A 1 114 ? -4.993 -3.628 12.356 1.00 81.81 114 GLY A C 1
ATOM 854 O O . GLY A 1 114 ? -4.449 -3.831 11.270 1.00 81.81 114 GLY A O 1
ATOM 855 N N . MET A 1 115 ? -5.949 -2.714 12.510 1.00 90.62 115 MET A N 1
ATOM 856 C CA . MET A 1 115 ? -6.455 -1.899 11.405 1.00 90.62 115 MET A CA 1
ATOM 857 C C . MET A 1 115 ? -6.363 -0.418 11.746 1.00 90.62 115 MET A C 1
ATOM 859 O O . MET A 1 115 ? -6.718 -0.001 12.846 1.00 90.62 115 MET A O 1
ATOM 863 N N . VAL A 1 116 ? -5.922 0.373 10.772 1.00 94.75 116 VAL A N 1
ATOM 864 C CA . VAL A 1 116 ? -5.973 1.835 10.812 1.00 94.75 116 VAL A CA 1
ATOM 865 C C . VAL A 1 116 ? -6.777 2.282 9.604 1.00 94.75 116 VAL A C 1
ATOM 867 O O . VAL A 1 116 ? -6.337 2.058 8.481 1.00 94.75 116 VAL A O 1
ATOM 870 N N . ILE A 1 117 ? -7.954 2.860 9.833 1.00 95.75 117 ILE A N 1
ATOM 871 C CA . ILE A 1 117 ? -8.849 3.350 8.774 1.00 95.75 117 ILE A CA 1
ATOM 872 C C . ILE A 1 117 ? -8.814 4.883 8.698 1.00 95.75 117 ILE A C 1
ATOM 874 O O . ILE A 1 117 ? -8.185 5.544 9.525 1.00 95.75 117 ILE A O 1
ATOM 878 N N . GLY A 1 118 ? -9.507 5.452 7.715 1.00 94.81 118 GLY A N 1
ATOM 879 C CA . GLY A 1 118 ? -9.633 6.895 7.537 1.00 94.81 118 GLY A CA 1
ATOM 880 C C . GLY A 1 118 ? -8.580 7.482 6.598 1.00 94.81 118 GLY A C 1
ATOM 881 O O . GLY A 1 118 ? -8.140 6.845 5.639 1.00 94.81 118 GLY A O 1
ATOM 882 N N . VAL A 1 119 ? -8.223 8.738 6.838 1.00 92.94 119 VAL A N 1
ATOM 883 C CA . VAL A 1 119 ? -7.233 9.478 6.050 1.00 92.94 119 VAL A CA 1
ATOM 884 C C . VAL A 1 119 ? -5.817 9.041 6.423 1.00 92.94 119 VAL A C 1
ATOM 886 O O . VAL A 1 119 ? -5.549 8.677 7.567 1.00 92.94 119 VAL A O 1
ATOM 889 N N . HIS A 1 120 ? -4.888 9.082 5.468 1.00 90.19 120 HIS A N 1
ATOM 890 C CA . HIS A 1 120 ? -3.466 8.925 5.766 1.00 90.19 120 HIS A CA 1
ATOM 891 C C . HIS A 1 120 ? -2.883 10.270 6.226 1.00 90.19 120 HIS A C 1
ATOM 893 O O . HIS A 1 120 ? -2.223 10.963 5.456 1.00 90.19 120 HIS A O 1
ATOM 899 N N . GLY A 1 121 ? -3.186 10.638 7.469 1.00 83.50 121 GLY A N 1
ATOM 900 C CA . GLY A 1 121 ? -2.840 11.923 8.075 1.00 83.50 121 GLY A CA 1
ATOM 901 C C . GLY A 1 121 ? -3.083 11.916 9.584 1.00 83.50 121 GLY A C 1
ATOM 902 O O . GLY A 1 121 ? -3.265 10.852 10.185 1.00 83.50 121 GLY A O 1
ATOM 903 N N . ASP A 1 122 ? -3.111 13.096 10.195 1.00 82.62 122 ASP A N 1
ATOM 904 C CA . ASP A 1 122 ? -3.252 13.243 11.650 1.00 82.62 122 ASP A CA 1
ATOM 905 C C . ASP A 1 122 ? -4.600 12.701 12.160 1.00 82.62 122 ASP A C 1
ATOM 907 O O . ASP A 1 122 ? -4.685 12.130 13.257 1.00 82.62 122 ASP A O 1
ATOM 911 N N . HIS A 1 123 ? -5.645 12.777 11.328 1.00 90.19 123 HIS A N 1
ATOM 912 C CA . HIS A 1 123 ? -6.958 12.210 11.624 1.00 90.19 123 HIS A CA 1
ATOM 913 C C . HIS A 1 123 ? -7.107 10.731 11.233 1.00 90.19 123 HIS A C 1
ATOM 915 O O . HIS A 1 123 ? -8.232 10.262 11.089 1.00 90.19 123 HIS A O 1
ATOM 921 N N . MET A 1 124 ? -6.032 9.946 11.089 1.00 93.94 124 MET A N 1
ATOM 922 C CA . MET A 1 124 ? -6.170 8.487 10.948 1.00 93.94 124 MET A CA 1
ATOM 923 C C . MET A 1 124 ? -6.820 7.851 12.194 1.00 93.94 124 MET A C 1
ATOM 925 O O . MET A 1 124 ? -6.662 8.343 13.320 1.00 93.94 124 MET A O 1
ATOM 929 N N . VAL A 1 125 ? -7.509 6.720 12.013 1.00 95.56 125 VAL A N 1
ATOM 930 C CA . VAL A 1 125 ? -8.289 6.045 13.067 1.00 95.56 125 VAL A CA 1
ATOM 931 C C . VAL A 1 125 ? -7.764 4.624 13.307 1.00 95.56 125 VAL A C 1
ATOM 933 O O . VAL A 1 125 ? -8.216 3.672 12.662 1.00 95.56 125 VAL A O 1
ATOM 936 N N . PRO A 1 126 ? -6.799 4.442 14.230 1.00 94.44 126 PRO A N 1
ATOM 937 C CA . PRO A 1 126 ? -6.398 3.122 14.701 1.00 94.44 126 PRO A CA 1
ATOM 938 C C . PRO A 1 126 ? -7.526 2.470 15.507 1.00 94.44 126 PRO A C 1
ATOM 940 O O . PRO A 1 126 ? -7.979 3.008 16.515 1.00 94.44 126 PRO A O 1
ATOM 943 N N . LEU A 1 127 ? -7.967 1.292 15.077 1.00 93.44 127 LEU A N 1
ATOM 944 C CA . LEU A 1 127 ? -9.054 0.547 15.704 1.00 93.44 127 LEU A CA 1
ATOM 945 C C . LEU A 1 127 ? -8.499 -0.501 16.676 1.00 93.44 127 LEU A C 1
ATOM 947 O O . LEU A 1 127 ? -8.515 -1.698 16.387 1.00 93.44 127 LEU A O 1
ATOM 951 N N . SER A 1 128 ? -8.020 -0.060 17.844 1.00 91.19 128 SER A N 1
ATOM 952 C CA . SER A 1 128 ? -7.460 -0.949 18.881 1.00 91.19 128 SER A CA 1
ATOM 953 C C . SER A 1 128 ? -8.439 -2.044 19.324 1.00 91.19 128 SER A C 1
ATOM 955 O O . SER A 1 128 ? -8.025 -3.168 19.587 1.00 91.19 128 SER A O 1
ATOM 957 N N . ARG A 1 129 ? -9.748 -1.764 19.314 1.00 92.00 129 ARG A N 1
ATOM 958 C CA . ARG A 1 129 ? -10.803 -2.743 19.621 1.00 92.00 129 ARG A CA 1
ATOM 959 C C . ARG A 1 129 ? -10.843 -3.930 18.653 1.00 92.00 129 ARG A C 1
ATOM 961 O O . ARG A 1 129 ? -11.225 -5.024 19.055 1.00 92.00 129 ARG A O 1
ATOM 968 N N . TYR A 1 130 ? -10.474 -3.713 17.390 1.00 91.06 130 TYR A N 1
ATOM 969 C CA . TYR A 1 130 ? -10.373 -4.772 16.382 1.00 91.06 130 TYR A CA 1
ATOM 970 C C . TYR A 1 130 ? -8.992 -5.434 16.354 1.00 91.06 130 TYR A C 1
ATOM 972 O O . TYR A 1 130 ? -8.805 -6.395 15.611 1.00 91.06 130 TYR A O 1
ATOM 980 N N . ALA A 1 131 ? -8.021 -4.928 17.117 1.00 89.38 131 ALA A N 1
ATOM 981 C CA . ALA A 1 131 ? -6.706 -5.535 17.162 1.00 89.38 131 ALA A CA 1
ATOM 982 C C . ALA A 1 131 ? -6.744 -6.837 17.971 1.00 89.38 131 ALA A C 1
ATOM 984 O O . ALA A 1 131 ? -7.338 -6.910 19.053 1.00 89.38 131 ALA A O 1
ATOM 985 N N . THR A 1 132 ? -6.086 -7.863 17.435 1.00 85.88 132 THR A N 1
ATOM 986 C CA . THR A 1 132 ? -5.992 -9.178 18.066 1.00 85.88 132 THR A CA 1
ATOM 987 C C . THR A 1 132 ? -4.547 -9.660 18.118 1.00 85.88 132 THR A C 1
ATOM 989 O O . THR A 1 132 ? -3.721 -9.400 17.235 1.00 85.88 132 THR A O 1
ATOM 992 N N . VAL A 1 133 ? -4.236 -10.410 19.171 1.00 82.38 133 VAL A N 1
ATOM 993 C CA . VAL A 1 133 ? -2.987 -11.157 19.297 1.00 82.38 133 VAL A CA 1
ATOM 994 C C . VAL A 1 133 ? -3.341 -12.625 19.136 1.00 82.38 133 VAL A C 1
ATOM 996 O O . VAL A 1 133 ? -3.947 -13.234 20.014 1.00 82.38 133 VAL A O 1
ATOM 999 N N . ASN A 1 134 ? -3.006 -13.182 17.972 1.00 80.50 134 ASN A N 1
ATOM 1000 C CA . ASN A 1 134 ? -3.380 -14.543 17.590 1.00 80.50 134 ASN A CA 1
ATOM 1001 C C . ASN A 1 134 ? -4.893 -14.838 17.747 1.00 80.50 134 ASN A C 1
ATOM 1003 O O . ASN A 1 134 ? -5.272 -15.907 18.221 1.00 80.50 134 ASN A O 1
ATOM 1007 N N . GLY A 1 135 ? -5.749 -13.877 17.379 1.00 81.00 135 GLY A N 1
ATOM 1008 C CA . GLY A 1 135 ? -7.209 -13.990 17.476 1.00 81.00 135 GLY A CA 1
ATOM 1009 C C . GLY A 1 135 ? -7.802 -13.625 18.841 1.00 81.00 135 GLY A C 1
ATOM 1010 O O . GLY A 1 135 ? -9.015 -13.474 18.938 1.00 81.00 135 GLY A O 1
ATOM 1011 N N . ILE A 1 136 ? -6.977 -13.427 19.875 1.00 83.62 136 ILE A N 1
ATOM 1012 C CA . ILE A 1 136 ? -7.435 -12.967 21.192 1.00 83.62 136 ILE A CA 1
ATOM 1013 C C . ILE A 1 136 ? -7.539 -11.431 21.164 1.00 83.62 136 ILE A C 1
ATOM 1015 O O . ILE A 1 136 ? -6.539 -10.774 20.851 1.00 83.62 136 ILE A O 1
ATOM 1019 N N . PRO A 1 137 ? -8.706 -10.832 21.460 1.00 89.06 137 PRO A N 1
ATOM 1020 C CA . PRO A 1 137 ? -8.878 -9.379 21.468 1.00 89.06 137 PRO A CA 1
ATOM 1021 C C . PRO A 1 137 ? -8.010 -8.673 22.516 1.00 89.06 137 PRO A C 1
ATOM 1023 O O . PRO A 1 137 ? -7.837 -9.181 23.621 1.00 89.06 137 PRO A O 1
ATOM 1026 N N . LEU A 1 138 ? -7.539 -7.454 22.221 1.00 86.75 138 LEU A N 1
ATOM 1027 C CA . LEU A 1 138 ? -6.697 -6.693 23.160 1.00 86.75 138 LEU A CA 1
ATOM 1028 C C . LEU A 1 138 ? -7.340 -6.435 24.535 1.00 86.75 138 LEU A C 1
ATOM 1030 O O . LEU A 1 138 ? -6.615 -6.393 25.525 1.00 86.75 138 LEU A O 1
ATOM 1034 N N . HIS A 1 139 ? -8.668 -6.298 24.630 1.00 88.56 139 HIS A N 1
ATOM 1035 C CA . HIS A 1 139 ? -9.330 -6.049 25.918 1.00 88.56 139 HIS A CA 1
ATOM 1036 C C . HIS A 1 139 ? -9.143 -7.204 26.913 1.00 88.56 139 HIS A C 1
ATOM 1038 O O . HIS A 1 139 ? -8.969 -6.947 28.099 1.00 88.56 139 HIS A O 1
ATOM 1044 N N . GLU A 1 140 ? -9.052 -8.457 26.448 1.00 89.62 140 GLU A N 1
ATOM 1045 C CA . GLU A 1 140 ? -8.759 -9.590 27.335 1.00 89.62 140 GLU A CA 1
ATOM 1046 C C . GLU A 1 140 ? -7.368 -9.478 27.973 1.00 89.62 140 GLU A C 1
ATOM 1048 O O . GLU A 1 140 ? -7.159 -9.903 29.108 1.00 89.62 140 GLU A O 1
ATOM 1053 N N . PHE A 1 141 ? -6.394 -8.904 27.261 1.00 87.25 141 PHE A N 1
ATOM 1054 C CA . PHE A 1 141 ? -5.056 -8.671 27.807 1.00 87.25 141 PHE A CA 1
ATOM 1055 C C . PHE A 1 141 ? -5.071 -7.578 28.878 1.00 87.25 141 PHE A C 1
ATOM 1057 O O . PHE A 1 141 ? -4.307 -7.666 29.841 1.00 87.25 141 PHE A O 1
ATOM 1064 N N . VAL A 1 142 ? -5.961 -6.590 28.734 1.00 89.12 142 VAL A N 1
ATOM 1065 C CA . VAL A 1 142 ? -6.196 -5.547 29.742 1.00 89.12 142 VAL A CA 1
ATOM 1066 C C . VAL A 1 142 ? -6.852 -6.133 30.985 1.00 89.12 142 VAL A C 1
ATOM 1068 O O . VAL A 1 142 ? -6.365 -5.925 32.092 1.00 89.12 142 VAL A O 1
ATOM 1071 N N . GLU A 1 143 ? -7.901 -6.936 30.810 1.00 92.31 143 GLU A N 1
ATOM 1072 C CA . GLU A 1 143 ? -8.605 -7.609 31.908 1.00 92.31 143 GLU A CA 1
ATOM 1073 C C . GLU A 1 143 ? -7.687 -8.543 32.706 1.00 92.31 143 GLU A C 1
ATOM 1075 O O . GLU A 1 143 ? -7.769 -8.611 33.932 1.00 92.31 143 GLU A O 1
ATOM 1080 N N . ARG A 1 144 ? -6.763 -9.232 32.024 1.00 91.06 144 ARG A N 1
ATOM 1081 C CA . ARG A 1 144 ? -5.747 -10.095 32.653 1.00 91.06 144 ARG A CA 1
ATOM 1082 C C . ARG A 1 144 ? -4.588 -9.314 33.284 1.00 91.06 144 ARG A C 1
ATOM 1084 O O . ARG A 1 144 ? -3.724 -9.927 33.911 1.00 91.06 144 ARG A O 1
ATOM 1091 N N . GLY A 1 145 ? -4.537 -7.994 33.102 1.00 88.69 145 GLY A N 1
ATOM 1092 C CA . GLY A 1 145 ? -3.476 -7.126 33.612 1.00 88.69 145 GLY A CA 1
ATOM 1093 C C . GLY A 1 145 ? -2.119 -7.312 32.927 1.00 88.69 145 GLY A C 1
ATOM 1094 O O . GLY A 1 145 ? -1.094 -6.987 33.521 1.00 88.69 145 GLY A O 1
ATOM 1095 N N . TRP A 1 146 ? -2.081 -7.863 31.707 1.00 86.38 146 TRP A N 1
ATOM 1096 C CA . TRP A 1 146 ? -0.835 -8.056 30.944 1.00 86.38 146 TRP A CA 1
ATOM 1097 C C . TRP A 1 146 ? -0.392 -6.784 30.216 1.00 86.38 146 TRP A C 1
ATOM 1099 O O . TRP A 1 146 ? 0.785 -6.640 29.895 1.00 86.38 146 TRP A O 1
ATOM 1109 N N . ILE A 1 147 ? -1.336 -5.884 29.954 1.00 86.50 147 ILE A N 1
ATOM 1110 C CA . ILE A 1 147 ? -1.119 -4.551 29.397 1.00 86.50 147 ILE A CA 1
ATOM 1111 C C . ILE A 1 147 ? -2.155 -3.607 30.003 1.00 86.50 147 ILE A C 1
ATOM 1113 O O . ILE A 1 147 ? -3.284 -4.014 30.268 1.00 86.50 147 ILE A O 1
ATOM 1117 N N . LYS A 1 148 ? -1.797 -2.352 30.244 1.00 89.94 148 LYS A N 1
ATOM 1118 C CA . LYS A 1 148 ? -2.736 -1.338 30.729 1.00 89.94 148 LYS A CA 1
ATOM 1119 C C . LYS A 1 148 ? -3.417 -0.619 29.568 1.00 89.94 148 LYS A C 1
ATOM 1121 O O . LYS A 1 148 ? -2.868 -0.537 28.469 1.00 89.94 148 LYS A O 1
ATOM 1126 N N . GLN A 1 149 ? -4.598 -0.051 29.814 1.00 91.12 149 GLN A N 1
ATOM 1127 C CA . GLN A 1 149 ? -5.305 0.724 28.790 1.00 91.12 149 GLN A CA 1
ATOM 1128 C C . GLN A 1 149 ? -4.477 1.936 28.338 1.00 91.12 149 GLN A C 1
ATOM 1130 O O . GLN A 1 149 ? -4.414 2.226 27.147 1.00 91.12 149 GLN A O 1
ATOM 1135 N N . GLU A 1 150 ? -3.754 2.571 29.261 1.00 92.81 150 GLU A N 1
ATOM 1136 C CA . GLU A 1 150 ? -2.883 3.708 28.961 1.00 92.81 150 GLU A CA 1
ATOM 1137 C C . GLU A 1 150 ? -1.749 3.323 27.996 1.00 92.81 150 GLU A C 1
ATOM 1139 O O . GLU A 1 150 ? -1.403 4.093 27.105 1.00 92.81 150 GLU A O 1
ATOM 1144 N N . GLU A 1 151 ? -1.207 2.106 28.112 1.00 89.25 151 GLU A N 1
ATOM 1145 C CA . GLU A 1 151 ? -0.170 1.605 27.201 1.00 89.25 151 GLU A CA 1
ATOM 1146 C C . GLU A 1 151 ? -0.730 1.361 25.791 1.00 89.25 151 GLU A C 1
ATOM 1148 O O . GLU A 1 151 ? -0.053 1.630 24.796 1.00 89.25 151 GLU A O 1
ATOM 1153 N N . ILE A 1 152 ? -1.981 0.898 25.681 1.00 89.00 152 ILE A N 1
ATOM 1154 C CA . ILE A 1 152 ? -2.677 0.776 24.391 1.00 89.00 152 ILE A CA 1
ATOM 1155 C C . ILE A 1 152 ? -2.891 2.161 23.775 1.00 89.00 152 ILE A C 1
ATOM 1157 O O . ILE A 1 152 ? -2.629 2.349 22.585 1.00 89.00 152 ILE A O 1
ATOM 1161 N N . ASP A 1 153 ? -3.328 3.132 24.571 1.00 90.81 153 ASP A N 1
ATOM 1162 C CA . ASP A 1 153 ? -3.565 4.498 24.109 1.00 90.81 153 ASP A CA 1
ATOM 1163 C C . ASP A 1 153 ? -2.258 5.156 23.635 1.00 90.81 153 ASP A C 1
ATOM 1165 O O . ASP A 1 153 ? -2.228 5.802 22.583 1.00 90.81 153 ASP A O 1
ATOM 1169 N N . GLU A 1 154 ? -1.143 4.914 24.329 1.00 91.38 154 GLU A N 1
ATOM 1170 C CA . GLU A 1 154 ? 0.189 5.318 23.874 1.00 91.38 154 GLU A CA 1
ATOM 1171 C C . GLU A 1 154 ? 0.577 4.674 22.537 1.00 91.38 154 GLU A C 1
ATOM 1173 O O . GLU A 1 154 ? 1.142 5.351 21.677 1.00 91.38 154 GLU A O 1
ATOM 1178 N N . ILE A 1 155 ? 0.289 3.384 22.330 1.00 90.69 155 ILE A N 1
ATOM 1179 C CA . ILE A 1 155 ? 0.554 2.693 21.055 1.00 90.69 155 ILE A CA 1
ATOM 1180 C C . ILE A 1 155 ? -0.287 3.301 19.928 1.00 90.69 155 ILE A C 1
ATOM 1182 O O . ILE A 1 155 ? 0.224 3.525 18.825 1.00 90.69 155 ILE A O 1
ATOM 1186 N N . VAL A 1 156 ? -1.559 3.608 20.196 1.00 91.38 156 VAL A N 1
ATOM 1187 C CA . VAL A 1 156 ? -2.445 4.292 19.245 1.00 91.38 156 VAL A CA 1
ATOM 1188 C C . VAL A 1 156 ? -1.858 5.649 18.862 1.00 91.38 156 VAL A C 1
ATOM 1190 O O . VAL A 1 156 ? -1.757 5.948 17.672 1.00 91.38 156 VAL A O 1
ATOM 1193 N N . GLN A 1 157 ? -1.398 6.442 19.833 1.00 91.56 157 GLN A N 1
ATOM 1194 C CA . GLN A 1 157 ? -0.770 7.736 19.552 1.00 91.56 157 GLN A CA 1
ATOM 1195 C C . GLN A 1 157 ? 0.552 7.595 18.794 1.00 91.56 157 GLN A C 1
ATOM 1197 O O . GLN A 1 157 ? 0.751 8.268 17.784 1.00 91.56 157 GLN A O 1
ATOM 1202 N N . LYS A 1 158 ? 1.426 6.669 19.208 1.00 90.56 158 LYS A N 1
ATOM 1203 C CA . LYS A 1 158 ? 2.682 6.361 18.503 1.00 90.56 158 LYS A CA 1
ATOM 1204 C C . LYS A 1 158 ? 2.431 5.969 17.051 1.00 90.56 158 LYS A C 1
ATOM 1206 O O . LYS A 1 158 ? 3.162 6.414 16.176 1.00 90.56 158 LYS A O 1
ATOM 1211 N N . THR A 1 159 ? 1.373 5.208 16.775 1.00 90.50 159 THR A N 1
ATOM 1212 C CA . THR A 1 159 ? 0.991 4.824 15.406 1.00 90.50 159 THR A CA 1
ATOM 1213 C C . THR A 1 159 ? 0.682 6.046 14.540 1.00 90.50 159 THR A C 1
ATOM 1215 O O . THR A 1 159 ? 1.140 6.106 13.400 1.00 90.50 159 THR A O 1
ATOM 1218 N N . LYS A 1 160 ? -0.027 7.047 15.083 1.00 88.31 160 LYS A N 1
ATOM 1219 C CA . LYS A 1 160 ? -0.349 8.289 14.361 1.00 88.31 160 LYS A CA 1
ATOM 1220 C C . LYS A 1 160 ? 0.897 9.101 14.015 1.00 88.31 160 LYS A C 1
ATOM 1222 O O . LYS A 1 160 ? 1.017 9.600 12.901 1.00 88.31 160 LYS A O 1
ATOM 1227 N N . VAL A 1 161 ? 1.851 9.188 14.943 1.00 88.38 161 VAL A N 1
ATOM 1228 C CA . VAL A 1 161 ? 3.057 10.023 14.784 1.00 88.38 161 VAL A CA 1
ATOM 1229 C C . VAL A 1 161 ? 4.278 9.277 14.228 1.00 88.38 161 VAL A C 1
ATOM 1231 O O . VAL A 1 161 ? 5.308 9.902 13.969 1.00 88.38 161 VAL A O 1
ATOM 1234 N N . ALA A 1 162 ? 4.180 7.964 13.994 1.00 87.50 162 ALA A N 1
ATOM 1235 C CA . ALA A 1 162 ? 5.300 7.115 13.573 1.00 87.50 162 ALA A CA 1
ATOM 1236 C C . ALA A 1 162 ? 5.984 7.610 12.287 1.00 87.50 162 ALA A C 1
ATOM 1238 O O . ALA A 1 162 ? 7.207 7.546 12.156 1.00 87.50 162 ALA A O 1
ATOM 1239 N N . GLY A 1 163 ? 5.210 8.148 11.337 1.00 82.12 163 GLY A N 1
ATOM 1240 C CA . GLY A 1 163 ? 5.759 8.729 10.110 1.00 82.12 163 GLY A CA 1
ATOM 1241 C C . GLY A 1 163 ? 6.688 9.912 10.396 1.00 82.12 163 GLY A C 1
ATOM 1242 O O . GLY A 1 163 ? 7.809 9.959 9.883 1.00 82.12 163 GLY A O 1
ATOM 1243 N N . GLY A 1 164 ? 6.253 10.828 11.266 1.00 79.50 164 GLY A N 1
ATOM 1244 C CA . GLY A 1 164 ? 7.043 11.982 11.695 1.00 79.50 164 GLY A CA 1
ATOM 1245 C C . GLY A 1 164 ? 8.285 11.585 12.493 1.00 79.50 164 GLY A C 1
ATOM 1246 O O . GLY A 1 164 ? 9.351 12.177 12.315 1.00 79.50 164 GLY A O 1
ATOM 1247 N N . GLU A 1 165 ? 8.189 10.538 13.314 1.00 85.38 165 GLU A N 1
ATOM 1248 C CA . GLU A 1 165 ? 9.337 9.991 14.039 1.00 85.38 165 GLU A CA 1
ATOM 1249 C C . GLU A 1 165 ? 10.422 9.471 13.086 1.00 85.38 165 GLU A C 1
ATOM 1251 O O . GLU A 1 165 ? 11.594 9.822 13.241 1.00 85.38 165 GLU A O 1
ATOM 1256 N N . ILE A 1 166 ? 10.045 8.702 12.058 1.00 82.12 166 ILE A N 1
ATOM 1257 C CA . ILE A 1 166 ? 11.004 8.187 11.071 1.00 82.12 166 ILE A CA 1
ATOM 1258 C C . ILE A 1 166 ? 11.647 9.332 10.282 1.00 82.12 166 ILE A C 1
ATOM 1260 O O . ILE A 1 166 ? 12.860 9.318 10.078 1.00 82.12 166 ILE A O 1
ATOM 1264 N N . VAL A 1 167 ? 10.869 10.338 9.870 1.00 77.50 167 VAL A N 1
ATOM 1265 C CA . VAL A 1 167 ? 11.402 11.535 9.192 1.00 77.50 167 VAL A CA 1
ATOM 1266 C C . VAL A 1 167 ? 12.450 12.230 10.067 1.00 77.50 167 VAL A C 1
ATOM 1268 O O . VAL A 1 167 ? 13.528 12.580 9.583 1.00 77.50 167 VAL A O 1
ATOM 1271 N N . ARG A 1 168 ? 12.172 12.378 11.369 1.00 81.56 168 ARG A N 1
ATOM 1272 C CA . ARG A 1 168 ? 13.103 12.984 12.330 1.00 81.56 168 ARG A CA 1
ATOM 1273 C C . ARG A 1 168 ? 14.391 12.174 12.475 1.00 81.56 168 ARG A C 1
ATOM 1275 O O . ARG A 1 168 ? 15.470 12.760 12.467 1.00 81.56 168 ARG A O 1
ATOM 1282 N N . LEU A 1 169 ? 14.287 10.850 12.601 1.00 85.38 169 LEU A N 1
ATOM 1283 C CA . LEU A 1 169 ? 15.440 9.967 12.805 1.00 85.38 169 LEU A CA 1
ATOM 1284 C C . LEU A 1 169 ? 16.303 9.812 11.546 1.00 85.38 169 LEU A C 1
ATOM 1286 O O . LEU A 1 169 ? 17.525 9.776 11.651 1.00 85.38 169 LEU A O 1
ATOM 1290 N N . LEU A 1 170 ? 15.693 9.748 10.358 1.00 77.81 170 LEU A N 1
ATOM 1291 C CA . LEU A 1 170 ? 16.431 9.675 9.093 1.00 77.81 170 LEU A CA 1
ATOM 1292 C C . LEU A 1 170 ? 17.128 10.998 8.748 1.00 77.81 170 LEU A C 1
ATOM 1294 O O . LEU A 1 170 ? 18.121 10.994 8.021 1.00 77.81 170 LEU A O 1
ATOM 1298 N N . GLY A 1 171 ? 16.595 12.133 9.214 1.00 76.69 171 GLY A N 1
ATOM 1299 C CA . GLY A 1 171 ? 17.108 13.485 8.959 1.00 76.69 171 GLY A CA 1
ATOM 1300 C C . GLY A 1 171 ? 16.906 13.984 7.520 1.00 76.69 171 GLY A C 1
ATOM 1301 O O . GLY A 1 171 ? 16.763 15.184 7.287 1.00 76.69 171 GLY A O 1
ATOM 1302 N N . GLN A 1 172 ? 16.847 13.077 6.544 1.00 76.31 172 GLN A N 1
ATOM 1303 C CA . GLN A 1 172 ? 16.480 13.360 5.163 1.00 76.31 172 GLN A CA 1
ATOM 1304 C C . GLN A 1 172 ? 15.536 12.289 4.606 1.00 76.31 172 GLN A C 1
ATOM 1306 O O . GLN A 1 172 ? 15.811 11.093 4.675 1.00 76.31 172 GLN A O 1
ATOM 1311 N N . GLY A 1 173 ? 14.439 12.743 3.998 1.00 76.31 173 GLY A N 1
ATOM 1312 C CA . GLY A 1 173 ? 13.412 11.867 3.438 1.00 76.31 173 GLY A CA 1
ATOM 1313 C C . GLY A 1 173 ? 12.447 11.314 4.489 1.00 76.31 173 GLY A C 1
ATOM 1314 O O . GLY A 1 173 ? 12.386 11.788 5.621 1.00 76.31 173 GLY A O 1
ATOM 1315 N N . SER A 1 174 ? 11.667 10.323 4.077 1.00 81.44 174 SER A N 1
ATOM 1316 C CA . SER A 1 174 ? 10.671 9.621 4.888 1.00 81.44 174 SER A CA 1
ATOM 1317 C C . SER A 1 174 ? 10.900 8.109 4.817 1.00 81.44 174 SER A C 1
ATOM 1319 O O . SER A 1 174 ? 11.795 7.640 4.110 1.00 81.44 174 SER A O 1
ATOM 1321 N N . ALA A 1 175 ? 10.114 7.331 5.566 1.00 83.31 175 ALA A N 1
ATOM 1322 C CA . ALA A 1 175 ? 10.164 5.873 5.512 1.00 83.31 175 ALA A CA 1
ATOM 1323 C C . ALA A 1 175 ? 10.015 5.363 4.067 1.00 83.31 175 ALA A C 1
ATOM 1325 O O . ALA A 1 175 ? 9.150 5.833 3.333 1.00 83.31 175 ALA A O 1
ATOM 1326 N N . TYR A 1 176 ? 10.819 4.375 3.669 1.00 88.19 176 TYR A N 1
ATOM 1327 C CA . TYR A 1 176 ? 10.754 3.821 2.309 1.00 88.19 176 TYR A CA 1
ATOM 1328 C C . TYR A 1 176 ? 10.716 2.291 2.241 1.00 88.19 176 TYR A C 1
ATOM 1330 O O . TYR A 1 176 ? 10.077 1.750 1.340 1.00 88.19 176 TYR A O 1
ATOM 1338 N N . TYR A 1 177 ? 11.289 1.589 3.225 1.00 91.31 177 TYR A N 1
ATOM 1339 C CA . TYR A 1 177 ? 11.227 0.125 3.288 1.00 91.31 177 TYR A CA 1
ATOM 1340 C C . TYR A 1 177 ? 9.810 -0.405 3.518 1.00 91.31 177 TYR A C 1
ATOM 1342 O O . TYR A 1 177 ? 9.290 -1.159 2.696 1.00 91.31 177 TYR A O 1
ATOM 1350 N N . ALA A 1 178 ? 9.169 0.006 4.618 1.00 88.62 178 ALA A N 1
ATOM 1351 C CA . ALA A 1 178 ? 7.822 -0.450 4.952 1.00 88.62 178 ALA A CA 1
ATOM 1352 C C . ALA A 1 178 ? 6.774 -0.020 3.904 1.00 88.62 178 ALA A C 1
ATOM 1354 O O . ALA A 1 178 ? 6.017 -0.887 3.473 1.00 88.62 178 ALA A O 1
ATOM 1355 N N . PRO A 1 179 ? 6.762 1.234 3.396 1.00 90.25 179 PRO A N 1
ATOM 1356 C CA . PRO A 1 179 ? 5.858 1.613 2.307 1.00 90.25 179 PRO A CA 1
ATOM 1357 C C . PRO A 1 179 ? 6.052 0.780 1.036 1.00 90.25 179 PRO A C 1
ATOM 1359 O O . PRO A 1 179 ? 5.071 0.305 0.465 1.00 90.25 179 PRO A O 1
ATOM 1362 N N . GLY A 1 180 ? 7.304 0.533 0.629 1.00 90.81 180 GLY A N 1
ATOM 1363 C CA . GLY A 1 180 ? 7.598 -0.316 -0.525 1.00 90.81 180 GLY A CA 1
ATOM 1364 C C . GLY A 1 180 ? 7.106 -1.752 -0.329 1.00 90.81 180 GLY A C 1
ATOM 1365 O O . GLY A 1 180 ? 6.449 -2.310 -1.204 1.00 90.81 180 GLY A O 1
ATOM 1366 N N . ALA A 1 181 ? 7.347 -2.341 0.845 1.00 92.31 181 ALA A N 1
ATOM 1367 C CA . ALA A 1 181 ? 6.871 -3.684 1.165 1.00 92.31 181 ALA A CA 1
ATOM 1368 C C . ALA A 1 181 ? 5.336 -3.784 1.198 1.00 92.31 181 ALA A C 1
ATOM 1370 O O . ALA A 1 181 ? 4.788 -4.774 0.713 1.00 92.31 181 ALA A O 1
ATOM 1371 N N . SER A 1 182 ? 4.640 -2.775 1.731 1.00 92.75 182 SER A N 1
ATOM 1372 C CA . SER A 1 182 ? 3.172 -2.719 1.739 1.00 92.75 182 SER A CA 1
ATOM 1373 C C . SER A 1 182 ? 2.597 -2.658 0.323 1.00 92.75 182 SER A C 1
ATOM 1375 O O . SER A 1 182 ? 1.707 -3.442 -0.004 1.00 92.75 182 SER A O 1
ATOM 1377 N N . ALA A 1 183 ? 3.155 -1.807 -0.546 1.00 94.88 183 ALA A N 1
ATOM 1378 C CA . ALA A 1 183 ? 2.732 -1.707 -1.942 1.00 94.88 183 ALA A CA 1
ATOM 1379 C C . ALA A 1 183 ? 2.959 -3.021 -2.715 1.00 94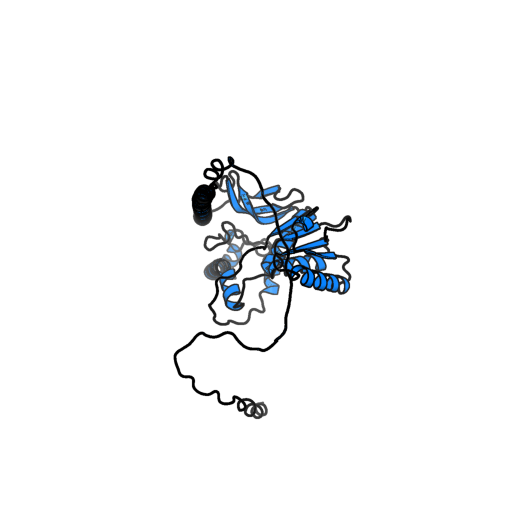.88 183 ALA A C 1
ATOM 1381 O O . ALA A 1 183 ? 2.076 -3.472 -3.444 1.00 94.88 183 ALA A O 1
ATOM 1382 N N . ILE A 1 184 ? 4.097 -3.693 -2.499 1.00 96.94 184 ILE A N 1
ATOM 1383 C CA . ILE A 1 184 ? 4.367 -5.005 -3.108 1.00 96.94 184 ILE A CA 1
ATOM 1384 C C . ILE A 1 184 ? 3.407 -6.086 -2.602 1.00 96.94 184 ILE A C 1
ATOM 1386 O O . ILE A 1 184 ? 2.995 -6.938 -3.385 1.00 96.94 184 ILE A O 1
ATOM 1390 N N . GLN A 1 185 ? 2.991 -6.052 -1.333 1.00 94.62 185 GLN A N 1
ATOM 1391 C CA . GLN A 1 185 ? 1.969 -6.983 -0.841 1.00 94.62 185 GLN A CA 1
ATOM 1392 C C . GLN A 1 185 ? 0.608 -6.779 -1.519 1.00 94.62 185 GLN A C 1
ATOM 1394 O O . GLN A 1 185 ? -0.069 -7.767 -1.805 1.00 94.62 185 GLN A O 1
ATOM 1399 N N . MET A 1 186 ? 0.221 -5.529 -1.797 1.00 96.69 186 MET A N 1
ATOM 1400 C CA . MET A 1 186 ? -1.003 -5.223 -2.547 1.00 96.69 186 MET A CA 1
ATOM 1401 C C . MET A 1 186 ? -0.901 -5.720 -3.992 1.00 96.69 186 MET A C 1
ATOM 1403 O O . MET A 1 186 ? -1.791 -6.428 -4.463 1.00 96.69 186 MET A O 1
ATOM 1407 N N . ALA A 1 187 ? 0.212 -5.414 -4.669 1.00 96.94 187 ALA A N 1
ATOM 1408 C CA . ALA A 1 187 ? 0.473 -5.866 -6.034 1.00 96.94 187 ALA A CA 1
ATOM 1409 C C . ALA A 1 187 ? 0.475 -7.399 -6.131 1.00 96.94 187 ALA A C 1
ATOM 1411 O O . ALA A 1 187 ? -0.133 -7.961 -7.035 1.00 96.94 187 ALA A O 1
ATOM 1412 N N . GLU A 1 188 ? 1.090 -8.091 -5.171 1.00 96.44 188 GLU A N 1
ATOM 1413 C CA . GLU A 1 188 ? 1.075 -9.552 -5.110 1.00 96.44 188 GLU A CA 1
ATOM 1414 C C . GLU A 1 188 ? -0.339 -10.114 -4.909 1.00 96.44 188 GLU A C 1
ATOM 1416 O O . GLU A 1 188 ? -0.671 -11.144 -5.498 1.00 96.44 188 GLU A O 1
ATOM 1421 N N . SER A 1 189 ? -1.179 -9.452 -4.105 1.00 95.94 189 SER A N 1
ATOM 1422 C CA . SER A 1 189 ? -2.567 -9.884 -3.911 1.00 95.94 189 SER A CA 1
ATOM 1423 C C . SER A 1 189 ? -3.367 -9.833 -5.209 1.00 95.94 189 SER A C 1
ATOM 1425 O O . SER A 1 189 ? -4.110 -10.770 -5.494 1.00 95.94 189 SER A O 1
ATOM 1427 N N . TYR A 1 190 ? -3.168 -8.779 -6.001 1.00 98.12 190 TYR A N 1
ATOM 1428 C CA . TYR A 1 190 ? -3.768 -8.635 -7.324 1.00 98.12 190 TYR A CA 1
ATOM 1429 C C . TYR A 1 190 ? -3.215 -9.670 -8.314 1.00 98.12 190 TYR A C 1
ATOM 1431 O O . TYR A 1 190 ? -3.964 -10.485 -8.846 1.00 98.12 190 TYR A O 1
ATOM 1439 N N . LEU A 1 191 ? -1.889 -9.710 -8.492 1.00 97.19 191 LEU A N 1
ATOM 1440 C CA . LEU A 1 191 ? -1.225 -10.557 -9.491 1.00 97.19 191 LEU A CA 1
ATOM 1441 C C . LEU A 1 191 ? -1.455 -12.058 -9.279 1.00 97.19 191 LEU A C 1
ATOM 1443 O O . LEU A 1 191 ? -1.409 -12.828 -10.235 1.00 97.19 191 LEU A O 1
ATOM 1447 N N . LYS A 1 192 ? -1.664 -12.485 -8.030 1.00 96.94 192 LYS A N 1
ATOM 1448 C CA . LYS A 1 192 ? -1.868 -13.895 -7.668 1.00 96.94 192 LYS A CA 1
ATOM 1449 C C . LYS A 1 192 ? -3.295 -14.196 -7.197 1.00 96.94 192 LYS A C 1
ATOM 1451 O O . LYS A 1 192 ? -3.486 -15.233 -6.567 1.00 96.94 192 LYS A O 1
ATOM 1456 N N . ASP A 1 193 ? -4.248 -13.289 -7.429 1.00 97.56 193 ASP A N 1
ATOM 1457 C CA . ASP A 1 193 ? -5.649 -13.381 -6.978 1.00 97.56 193 ASP A CA 1
ATOM 1458 C C . ASP A 1 193 ? -5.794 -13.930 -5.544 1.00 97.56 193 ASP A C 1
ATOM 1460 O O . ASP A 1 193 ? -6.532 -14.873 -5.263 1.00 97.56 193 ASP A O 1
ATOM 1464 N N . ARG A 1 194 ? -5.022 -13.375 -4.602 1.00 92.75 194 ARG A N 1
ATOM 1465 C CA . ARG A 1 194 ? -4.950 -13.918 -3.232 1.00 92.75 194 ARG A CA 1
ATOM 1466 C C . ARG A 1 194 ? -6.198 -13.618 -2.407 1.00 92.75 194 ARG A C 1
ATOM 1468 O O . ARG A 1 194 ? -6.356 -14.210 -1.341 1.00 92.75 194 ARG A O 1
ATOM 1475 N N . LYS A 1 195 ? -7.018 -12.657 -2.845 1.00 95.38 195 LYS A N 1
ATOM 1476 C CA . LYS A 1 195 ? -8.198 -12.160 -2.122 1.00 95.38 195 LYS A CA 1
ATOM 1477 C C . LYS A 1 195 ? -7.866 -11.767 -0.679 1.00 95.38 195 LYS A C 1
ATOM 1479 O O . LYS A 1 195 ? -8.618 -12.058 0.251 1.00 95.38 195 LYS A O 1
ATOM 1484 N N . ARG A 1 196 ? -6.705 -11.128 -0.471 1.00 92.06 196 ARG A N 1
ATOM 1485 C CA . ARG A 1 196 ? -6.286 -10.693 0.868 1.00 92.06 196 ARG A CA 1
ATOM 1486 C C . ARG A 1 196 ? -7.135 -9.520 1.324 1.00 92.06 196 ARG A C 1
ATOM 1488 O O . ARG A 1 196 ? -7.413 -8.613 0.543 1.00 92.06 196 ARG A O 1
ATOM 1495 N N . VAL A 1 197 ? -7.459 -9.523 2.614 1.00 93.50 197 VAL A N 1
ATOM 1496 C CA . VAL A 1 197 ? -7.997 -8.353 3.305 1.00 93.50 197 VAL A CA 1
ATOM 1497 C C . VAL A 1 197 ? -6.839 -7.433 3.675 1.00 93.50 197 VAL A C 1
ATOM 1499 O O . VAL A 1 197 ? -5.896 -7.858 4.345 1.00 93.50 197 VAL A O 1
ATOM 1502 N N . MET A 1 198 ? -6.892 -6.187 3.216 1.00 93.75 198 MET A N 1
ATOM 1503 C CA . MET A 1 198 ? -5.898 -5.150 3.500 1.00 93.75 198 MET A CA 1
ATOM 1504 C C . MET A 1 198 ? -6.612 -3.814 3.688 1.00 93.75 198 MET A C 1
ATOM 1506 O O . MET A 1 198 ? -7.679 -3.603 3.119 1.00 93.75 198 MET A O 1
ATOM 1510 N N . VAL A 1 199 ? -6.039 -2.900 4.472 1.00 95.75 199 VAL A N 1
ATOM 1511 C CA . VAL A 1 199 ? -6.569 -1.534 4.550 1.00 95.75 199 VAL A CA 1
ATOM 1512 C C . VAL A 1 199 ? -5.917 -0.685 3.471 1.00 95.75 199 VAL A C 1
ATOM 1514 O O . VAL A 1 199 ? -4.695 -0.538 3.444 1.00 95.75 199 VAL A O 1
ATOM 1517 N N . CYS A 1 200 ? -6.727 -0.161 2.556 1.00 95.06 200 CYS A N 1
ATOM 1518 C CA . CYS A 1 200 ? -6.278 0.630 1.415 1.00 95.06 200 CYS A CA 1
ATOM 1519 C C . CYS A 1 200 ? -7.229 1.803 1.178 1.00 95.06 200 CYS A C 1
ATOM 1521 O O . CYS A 1 200 ? -8.408 1.738 1.525 1.00 95.06 200 CYS A O 1
ATOM 1523 N N . SER A 1 201 ? -6.725 2.869 0.555 1.00 96.69 201 SER A N 1
ATOM 1524 C CA . SER A 1 201 ? -7.571 3.977 0.114 1.00 96.69 201 SER A CA 1
ATOM 1525 C C . SER A 1 201 ? -8.442 3.519 -1.058 1.00 96.69 201 SER A C 1
ATOM 1527 O O . SER A 1 201 ? -7.932 3.300 -2.157 1.00 96.69 201 SER A O 1
ATOM 1529 N N . CYS A 1 202 ? -9.738 3.325 -0.814 1.00 97.06 202 CYS A N 1
ATOM 1530 C CA . CYS A 1 202 ? -10.694 2.795 -1.789 1.00 97.06 202 CYS A CA 1
ATOM 1531 C C . CYS A 1 202 ? -11.796 3.814 -2.069 1.00 97.06 202 CYS A C 1
ATOM 1533 O O . CYS A 1 202 ? -12.175 4.574 -1.183 1.00 97.06 202 CYS A O 1
ATOM 1535 N N . TYR A 1 203 ? -12.317 3.813 -3.295 1.00 97.12 203 TYR A N 1
ATOM 1536 C CA . TYR A 1 203 ? -13.436 4.665 -3.688 1.00 97.12 203 TYR A CA 1
ATOM 1537 C C . TYR A 1 203 ? -14.752 4.130 -3.115 1.00 97.12 203 TYR A C 1
ATOM 1539 O O . TYR A 1 203 ? -15.095 2.977 -3.373 1.00 97.12 203 TYR A O 1
ATOM 1547 N N . LEU A 1 204 ? -15.486 4.965 -2.377 1.00 96.94 204 LEU A N 1
ATOM 1548 C CA . LEU A 1 204 ? -16.712 4.571 -1.675 1.00 96.94 204 LEU A CA 1
ATOM 1549 C C . LEU A 1 204 ? -17.969 5.140 -2.354 1.00 96.94 204 LEU A C 1
ATOM 1551 O O . LEU A 1 204 ? -17.980 6.272 -2.855 1.00 96.94 204 LEU A O 1
ATOM 1555 N N . LYS A 1 205 ? -19.038 4.338 -2.372 1.00 96.00 205 LYS A N 1
ATOM 1556 C CA . LYS A 1 205 ? -20.333 4.609 -3.028 1.00 96.00 205 LYS A CA 1
ATOM 1557 C C . LYS A 1 205 ? -21.516 4.469 -2.059 1.00 96.00 205 LYS A C 1
ATOM 1559 O O . LYS A 1 205 ? -22.621 4.126 -2.475 1.00 96.00 205 LYS A O 1
ATOM 1564 N N . GLY A 1 206 ? -21.275 4.696 -0.776 1.00 95.50 206 GLY A N 1
ATOM 1565 C CA . GLY A 1 206 ? -22.267 4.612 0.292 1.00 95.50 206 GLY A CA 1
ATOM 1566 C C . GLY A 1 206 ? -21.719 3.946 1.549 1.00 95.50 206 GLY A C 1
ATOM 1567 O O . GLY A 1 206 ? -22.214 4.224 2.641 1.00 95.50 206 GLY A O 1
ATOM 1568 N N . GLU A 1 207 ? -20.680 3.116 1.417 1.00 97.06 207 GLU A N 1
ATOM 1569 C CA . GLU A 1 207 ? -20.016 2.471 2.548 1.00 97.06 207 GLU A CA 1
ATOM 1570 C C . GLU A 1 207 ? -19.503 3.522 3.538 1.00 97.06 207 GLU A C 1
ATOM 1572 O O . GLU A 1 207 ? -18.982 4.567 3.144 1.00 97.06 207 GLU A O 1
ATOM 1577 N N . TYR A 1 208 ? -19.659 3.257 4.837 1.00 94.94 208 TYR A N 1
ATOM 1578 C CA . TYR A 1 208 ? -19.320 4.185 5.920 1.00 94.94 208 TYR A CA 1
ATOM 1579 C C . TYR A 1 208 ? -20.064 5.533 5.850 1.00 94.94 208 TYR A C 1
ATOM 1581 O O . TYR A 1 208 ? -19.646 6.505 6.478 1.00 94.94 208 TYR A O 1
ATOM 1589 N N . GLY A 1 209 ? -21.169 5.615 5.098 1.00 93.12 209 GLY A N 1
ATOM 1590 C CA . GLY A 1 209 ? -21.883 6.870 4.836 1.00 93.12 209 GLY A CA 1
ATOM 1591 C C . GLY A 1 209 ? -21.133 7.816 3.891 1.00 93.12 209 GLY A C 1
ATOM 1592 O O . GLY A 1 209 ? -21.485 8.992 3.779 1.00 93.12 209 GLY A O 1
ATOM 1593 N N . VAL A 1 210 ? -20.096 7.321 3.214 1.00 93.75 210 VAL A N 1
ATOM 1594 C CA . VAL A 1 210 ? -19.237 8.097 2.326 1.00 93.75 210 VAL A CA 1
ATOM 1595 C C . VAL A 1 210 ? -19.637 7.874 0.878 1.00 93.75 210 VAL A C 1
ATOM 1597 O O . VAL A 1 210 ? -19.742 6.743 0.413 1.00 93.75 210 VAL A O 1
ATOM 1600 N N . ASN A 1 211 ? -19.798 8.969 0.137 1.00 92.81 211 ASN A N 1
ATOM 1601 C CA . ASN A 1 211 ? -20.140 8.935 -1.277 1.00 92.81 211 ASN A CA 1
ATOM 1602 C C . ASN A 1 211 ? -19.138 9.747 -2.095 1.00 92.81 211 ASN A C 1
ATOM 1604 O O . ASN A 1 211 ? -18.844 10.894 -1.757 1.00 92.81 211 ASN A O 1
ATOM 1608 N N . ASN A 1 212 ? -18.698 9.173 -3.217 1.00 93.25 212 ASN A N 1
ATOM 1609 C CA . ASN A 1 212 ? -17.956 9.868 -4.270 1.00 93.25 212 ASN A CA 1
ATOM 1610 C C . ASN A 1 212 ? -16.563 10.379 -3.853 1.00 93.25 212 ASN A C 1
ATOM 1612 O O . ASN A 1 212 ? -16.086 11.393 -4.360 1.00 93.25 212 ASN A O 1
ATOM 1616 N N . HIS A 1 213 ? -15.882 9.681 -2.942 1.00 93.31 213 HIS A N 1
ATOM 1617 C CA . HIS A 1 213 ? -14.465 9.924 -2.678 1.00 93.31 213 HIS A CA 1
ATOM 1618 C C . HIS A 1 213 ? -13.749 8.691 -2.127 1.00 93.31 213 HIS A C 1
ATOM 1620 O O . HIS A 1 213 ? -14.362 7.658 -1.857 1.00 93.31 213 HIS A O 1
ATOM 1626 N N . TYR A 1 214 ? -12.428 8.809 -1.997 1.00 95.62 214 TYR A N 1
ATOM 1627 C CA . TYR A 1 214 ? -11.571 7.762 -1.460 1.00 95.62 214 TYR A CA 1
ATOM 1628 C C . TYR A 1 214 ? -11.418 7.891 0.057 1.00 95.62 214 TYR A C 1
ATOM 1630 O O . TYR A 1 214 ? -11.406 9.005 0.587 1.00 95.62 214 TYR A O 1
ATOM 1638 N N . LEU A 1 215 ? -11.285 6.759 0.745 1.00 96.69 215 LEU A N 1
ATOM 1639 C CA . LEU A 1 215 ? -10.951 6.690 2.167 1.00 96.69 215 LEU A CA 1
ATOM 1640 C C . LEU A 1 215 ? -10.222 5.376 2.471 1.00 96.69 215 LEU A C 1
ATOM 1642 O O . LEU A 1 215 ? -10.478 4.361 1.821 1.00 96.69 215 LEU A O 1
ATOM 1646 N N . GLY A 1 216 ? -9.320 5.377 3.455 1.00 96.94 216 GLY A N 1
ATOM 1647 C CA . GLY A 1 216 ? -8.664 4.166 3.941 1.00 96.94 216 GLY A CA 1
ATOM 1648 C C . GLY A 1 216 ? -9.663 3.242 4.628 1.00 96.94 216 GLY A C 1
ATOM 1649 O O . GLY A 1 216 ? -10.128 3.542 5.725 1.00 96.94 216 GLY A O 1
ATOM 1650 N N . VAL A 1 217 ? -9.992 2.119 3.997 1.00 97.38 217 VAL A N 1
ATOM 1651 C CA . VAL A 1 217 ? -10.943 1.127 4.517 1.00 97.38 217 VAL A CA 1
ATOM 1652 C C . VAL A 1 217 ? -10.425 -0.291 4.275 1.00 97.38 217 VAL A C 1
ATOM 1654 O O . VAL A 1 217 ? -9.630 -0.502 3.352 1.00 97.38 217 VAL A O 1
ATOM 1657 N N . PRO A 1 218 ? -10.835 -1.282 5.085 1.00 97.06 218 PRO A N 1
ATOM 1658 C CA . PRO A 1 218 ? -10.519 -2.671 4.800 1.00 97.06 218 PRO A CA 1
ATOM 1659 C C . PRO A 1 218 ? -11.232 -3.117 3.521 1.00 97.06 218 PRO A C 1
ATOM 1661 O O . PRO A 1 218 ? -12.451 -2.996 3.377 1.00 97.06 218 PRO A O 1
ATOM 1664 N N . CYS A 1 219 ? -10.464 -3.660 2.588 1.00 97.31 219 CYS A N 1
ATOM 1665 C CA . CYS A 1 219 ? -10.959 -4.165 1.323 1.00 97.31 219 CYS A CA 1
ATOM 1666 C C . CYS A 1 219 ? -10.317 -5.507 0.971 1.00 97.31 219 CYS A C 1
ATOM 1668 O O . CYS A 1 219 ? -9.268 -5.883 1.498 1.00 97.31 219 CYS A O 1
ATOM 1670 N N . VAL A 1 220 ? -10.975 -6.243 0.080 1.00 97.12 220 VAL A N 1
ATOM 1671 C CA . VAL A 1 220 ? -10.464 -7.476 -0.514 1.00 97.12 220 VAL A CA 1
ATOM 1672 C C . VAL A 1 220 ? -9.825 -7.131 -1.852 1.00 97.12 220 VAL A C 1
ATOM 1674 O O . VAL A 1 220 ? -10.513 -6.638 -2.747 1.00 97.12 220 VAL A O 1
ATOM 1677 N N . ILE A 1 221 ? -8.530 -7.414 -1.994 1.00 96.94 221 ILE A N 1
ATOM 1678 C CA . ILE A 1 221 ? -7.804 -7.247 -3.259 1.00 96.94 221 ILE A CA 1
ATOM 1679 C C . ILE A 1 221 ? -7.604 -8.617 -3.909 1.00 96.94 221 ILE A C 1
ATOM 1681 O O . ILE A 1 221 ? -6.879 -9.461 -3.371 1.00 96.94 221 ILE A O 1
ATOM 1685 N N . GLY A 1 222 ? -8.230 -8.826 -5.064 1.00 96.06 222 GLY A N 1
ATOM 1686 C CA . GLY A 1 222 ? -8.105 -10.025 -5.898 1.00 96.06 222 GLY A CA 1
ATOM 1687 C C . GLY A 1 222 ? -7.667 -9.688 -7.323 1.00 96.06 222 GLY A C 1
ATOM 1688 O O . GLY A 1 222 ? -7.237 -8.570 -7.603 1.00 96.06 222 GLY A O 1
ATOM 1689 N N . GLY A 1 223 ? -7.796 -10.648 -8.236 1.00 96.81 223 GLY A N 1
ATOM 1690 C CA . GLY A 1 223 ? -7.413 -10.508 -9.644 1.00 96.81 223 GLY A CA 1
ATOM 1691 C C . GLY A 1 223 ? -8.224 -9.455 -10.403 1.00 96.81 223 GLY A C 1
ATOM 1692 O O . GLY A 1 223 ? -7.769 -8.953 -11.424 1.00 96.81 223 GLY A O 1
ATOM 1693 N N . ASN A 1 224 ? -9.391 -9.062 -9.878 1.00 96.88 224 ASN A N 1
ATOM 1694 C CA . ASN A 1 224 ? -10.213 -7.983 -10.435 1.00 96.88 224 ASN A CA 1
ATOM 1695 C C . ASN A 1 224 ? -9.971 -6.622 -9.750 1.00 96.88 224 ASN A C 1
ATOM 1697 O O . ASN A 1 224 ? -10.785 -5.708 -9.872 1.00 96.88 224 ASN A O 1
ATOM 1701 N N . GLY A 1 225 ? -8.873 -6.479 -9.000 1.00 96.31 225 GLY A N 1
ATOM 1702 C CA . GLY A 1 225 ? -8.581 -5.283 -8.212 1.00 96.31 225 GLY A CA 1
ATOM 1703 C C . GLY A 1 225 ? -9.301 -5.305 -6.866 1.00 96.31 225 GLY A C 1
ATOM 1704 O O . GLY A 1 225 ? -9.254 -6.304 -6.149 1.00 96.31 225 GLY A O 1
ATOM 1705 N N . VAL A 1 226 ? -9.940 -4.194 -6.493 1.00 97.19 226 VAL A N 1
ATOM 1706 C CA . VAL A 1 226 ? -10.731 -4.106 -5.256 1.00 97.19 226 VAL A CA 1
ATOM 1707 C C . VAL A 1 226 ? -12.084 -4.785 -5.480 1.00 97.19 226 VAL A C 1
ATOM 1709 O O . VAL A 1 226 ? -12.973 -4.214 -6.104 1.00 97.19 226 VAL A O 1
ATOM 1712 N N . GLU A 1 227 ? -12.238 -6.009 -4.974 1.00 97.25 227 GLU A N 1
ATOM 1713 C CA . GLU A 1 227 ? -13.426 -6.848 -5.204 1.00 97.25 227 GLU A CA 1
ATOM 1714 C C . GLU A 1 227 ? -14.542 -6.589 -4.188 1.00 97.25 227 GLU A C 1
ATOM 1716 O O . GLU A 1 227 ? -15.720 -6.794 -4.480 1.00 97.25 227 GLU A O 1
ATOM 1721 N N . LYS A 1 228 ? -14.179 -6.170 -2.972 1.00 97.25 228 LYS A N 1
ATOM 1722 C CA . LYS A 1 228 ? -15.134 -5.954 -1.884 1.00 97.25 228 LYS A CA 1
ATOM 1723 C C . LYS A 1 228 ? -14.610 -4.944 -0.875 1.00 97.25 228 LYS A C 1
ATOM 1725 O O . LYS A 1 228 ? -13.468 -5.054 -0.437 1.00 97.25 228 LYS A O 1
ATOM 1730 N N . ILE A 1 229 ? -15.470 -4.027 -0.447 1.00 98.00 229 ILE A N 1
ATOM 1731 C CA . ILE A 1 229 ? -15.250 -3.191 0.736 1.00 98.00 229 ILE A CA 1
ATOM 1732 C C . ILE A 1 229 ? -15.899 -3.888 1.936 1.00 98.00 229 ILE A C 1
ATOM 1734 O O . ILE A 1 229 ? -17.009 -4.416 1.840 1.00 98.00 229 ILE A O 1
ATOM 1738 N N . ILE A 1 230 ? -15.183 -3.955 3.057 1.00 96.31 230 ILE A N 1
ATOM 1739 C CA . ILE A 1 230 ? -15.686 -4.530 4.305 1.00 96.31 230 ILE A CA 1
ATOM 1740 C C . ILE A 1 230 ? -16.137 -3.376 5.190 1.00 96.31 230 ILE A C 1
ATOM 1742 O O . ILE A 1 230 ? -15.325 -2.552 5.587 1.00 96.31 230 ILE A O 1
ATOM 1746 N N . GLU A 1 231 ? -17.424 -3.323 5.518 1.00 96.00 231 GLU A N 1
ATOM 1747 C CA . GLU A 1 231 ? -17.953 -2.293 6.405 1.00 96.00 231 GLU A CA 1
ATOM 1748 C C . GLU A 1 231 ? -17.926 -2.775 7.858 1.00 96.00 231 GLU A C 1
ATOM 1750 O O . GLU A 1 231 ? -18.596 -3.736 8.246 1.00 96.00 231 GLU A O 1
ATOM 1755 N N . LEU A 1 232 ? -17.091 -2.124 8.665 1.00 95.31 232 LEU A N 1
ATOM 1756 C CA . LEU A 1 232 ? -16.933 -2.447 10.078 1.00 95.31 232 LEU A CA 1
ATOM 1757 C C . LEU A 1 232 ? -18.080 -1.858 10.904 1.00 95.31 232 LEU A C 1
ATOM 1759 O O . LEU A 1 232 ? -18.519 -0.731 10.686 1.00 95.31 232 LEU A O 1
ATOM 1763 N N . LYS A 1 233 ? -18.503 -2.588 11.941 1.00 95.44 233 LYS A N 1
ATOM 1764 C CA . LYS A 1 233 ? -19.402 -2.046 12.967 1.00 95.44 233 LYS A CA 1
ATOM 1765 C C . LYS A 1 233 ? -18.596 -1.140 13.891 1.00 95.44 233 LYS A C 1
ATOM 1767 O O . LYS A 1 233 ? -17.853 -1.648 14.738 1.00 95.44 233 LYS A O 1
ATOM 1772 N N . LEU A 1 234 ? -18.704 0.167 13.678 1.00 95.50 234 LEU A N 1
ATOM 1773 C CA . LEU A 1 234 ? -18.023 1.191 14.469 1.00 95.50 234 LEU A CA 1
ATOM 1774 C C . LEU A 1 234 ? -18.867 1.613 15.675 1.00 95.50 234 LEU A C 1
ATOM 1776 O O . LEU A 1 234 ? -20.094 1.688 15.577 1.00 95.50 234 LEU A O 1
ATOM 1780 N N . THR A 1 235 ? -18.204 1.902 16.792 1.00 96.06 235 THR A N 1
ATOM 1781 C CA . THR A 1 235 ? -18.824 2.577 17.944 1.00 96.06 235 THR A CA 1
ATOM 1782 C C . THR A 1 235 ? -19.118 4.042 17.617 1.00 96.06 235 THR A C 1
ATOM 1784 O O . THR A 1 235 ? -18.596 4.580 16.640 1.00 9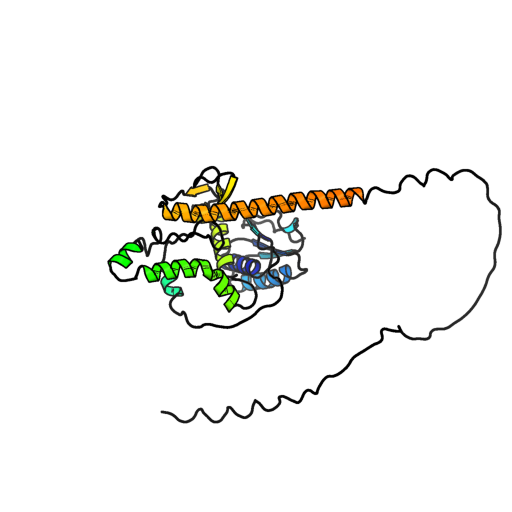6.06 235 THR A O 1
ATOM 1787 N N . ASP A 1 236 ? -19.917 4.719 18.444 1.00 96.12 236 ASP A N 1
ATOM 1788 C CA . ASP A 1 236 ? -20.218 6.143 18.241 1.00 96.12 236 ASP A CA 1
ATOM 1789 C C . ASP A 1 236 ? -18.950 7.003 18.261 1.00 96.12 236 ASP A C 1
ATOM 1791 O O . ASP A 1 236 ? -18.781 7.882 17.417 1.00 96.12 236 ASP A O 1
ATOM 1795 N N . LYS A 1 237 ? -18.007 6.677 19.155 1.00 94.19 237 LYS A N 1
ATOM 1796 C CA . LYS A 1 237 ? -16.699 7.334 19.208 1.00 94.19 237 LYS A CA 1
ATOM 1797 C C . LYS A 1 237 ? -15.881 7.077 17.938 1.00 94.19 237 LYS A C 1
ATOM 1799 O O . LYS A 1 237 ? -15.377 8.019 17.342 1.00 94.19 237 LYS A O 1
ATOM 1804 N N . GLU A 1 238 ? -15.759 5.821 17.502 1.00 95.88 238 GLU A N 1
ATOM 1805 C CA . GLU A 1 238 ? -15.008 5.470 16.284 1.00 95.88 238 GLU A CA 1
ATOM 1806 C C . GLU A 1 238 ? -15.625 6.116 15.033 1.00 95.88 238 GLU A C 1
ATOM 1808 O O . GLU A 1 238 ? -14.908 6.534 14.127 1.00 95.88 238 GLU A O 1
ATOM 1813 N N . ARG A 1 239 ? -16.959 6.231 14.990 1.00 95.31 239 ARG A N 1
ATOM 1814 C CA . ARG A 1 239 ? -17.688 6.926 13.925 1.00 95.31 239 ARG A CA 1
ATOM 1815 C C . ARG A 1 239 ? -17.397 8.425 13.937 1.00 95.31 239 ARG A C 1
ATOM 1817 O O . ARG A 1 239 ? -17.187 8.995 12.872 1.00 95.31 239 ARG A O 1
ATOM 1824 N N . GLN A 1 240 ? -17.369 9.051 15.112 1.00 95.88 240 GLN A N 1
ATOM 1825 C CA . GLN A 1 240 ? -17.006 10.460 15.258 1.00 95.88 240 GLN A CA 1
ATOM 1826 C C . GLN A 1 240 ? -15.550 10.714 14.837 1.00 95.88 240 GLN A C 1
ATOM 1828 O O . GLN A 1 240 ? -15.288 11.660 14.098 1.00 95.88 240 GLN A O 1
ATOM 1833 N N . ASP A 1 241 ? -14.620 9.847 15.245 1.00 94.81 241 ASP A N 1
ATOM 1834 C CA . ASP A 1 241 ? -13.210 9.937 14.849 1.00 94.81 241 ASP A CA 1
ATOM 1835 C C . ASP A 1 241 ? -13.060 9.802 13.320 1.00 94.81 241 ASP A C 1
ATOM 1837 O O . ASP A 1 241 ? -12.351 10.591 12.693 1.00 94.81 241 ASP A O 1
ATOM 1841 N N . LEU A 1 242 ? -13.782 8.854 12.703 1.00 96.25 242 LEU A N 1
ATOM 1842 C CA . LEU A 1 242 ? -13.798 8.670 11.248 1.00 96.25 242 LEU A CA 1
ATOM 1843 C C . LEU A 1 242 ? -14.420 9.862 10.514 1.00 96.25 242 LEU A C 1
ATOM 1845 O O . LEU A 1 242 ? -13.970 10.207 9.422 1.00 96.25 242 LEU A O 1
ATOM 1849 N N . GLN A 1 243 ? -15.432 10.506 11.103 1.00 95.56 243 GLN A N 1
ATOM 1850 C CA . GLN A 1 243 ? -16.025 11.714 10.537 1.00 95.56 243 GLN A CA 1
ATOM 1851 C C . GLN A 1 243 ? -14.985 12.835 10.424 1.00 95.56 243 GLN A C 1
ATOM 1853 O O . GLN A 1 243 ? -14.898 13.461 9.371 1.00 95.56 243 GLN A O 1
ATOM 1858 N N . GLY A 1 244 ? -14.132 13.008 11.440 1.00 94.38 244 GLY A N 1
ATOM 1859 C CA . GLY A 1 244 ? -12.997 13.934 11.368 1.00 94.38 244 GLY A CA 1
ATOM 1860 C C . GLY A 1 244 ? -12.053 13.618 10.202 1.00 94.38 244 GLY A C 1
ATOM 1861 O O . GLY A 1 244 ? -11.677 14.518 9.454 1.00 94.38 244 GLY A O 1
ATOM 1862 N N . SER A 1 245 ? -11.743 12.335 9.968 1.00 93.94 245 SER A N 1
ATOM 1863 C CA . SER A 1 245 ? -10.956 11.919 8.797 1.00 93.94 245 SER A CA 1
ATOM 1864 C C . SER A 1 245 ? -11.632 12.268 7.468 1.00 93.94 245 SER A C 1
ATOM 1866 O O . SER A 1 245 ? -10.971 12.662 6.510 1.00 93.94 245 SER A O 1
ATOM 1868 N N . ILE A 1 246 ? -12.950 12.065 7.380 1.00 95.19 246 ILE A N 1
ATOM 1869 C CA . ILE A 1 246 ? -13.741 12.338 6.174 1.00 95.19 246 ILE A CA 1
ATOM 1870 C C . ILE A 1 246 ? -13.750 13.839 5.878 1.00 95.19 246 ILE A C 1
ATOM 1872 O O . ILE A 1 246 ? -13.630 14.239 4.717 1.00 95.19 246 ILE A O 1
ATOM 1876 N N . ASP A 1 247 ? -13.882 14.664 6.912 1.00 94.50 247 ASP A N 1
ATOM 1877 C CA . ASP A 1 247 ? -13.915 16.114 6.775 1.00 94.50 247 ASP A CA 1
ATOM 1878 C C . ASP A 1 247 ? -12.563 16.662 6.294 1.00 94.50 247 ASP A C 1
ATOM 1880 O O . ASP A 1 247 ? -12.552 17.481 5.373 1.00 94.50 247 ASP A O 1
ATOM 1884 N N . GLU A 1 248 ? -11.438 16.126 6.789 1.00 92.69 248 GLU A N 1
ATOM 1885 C CA . GLU A 1 248 ? -10.089 16.454 6.290 1.00 92.69 248 GLU A CA 1
ATOM 1886 C C . GLU A 1 248 ? -9.947 16.134 4.789 1.00 92.69 248 GLU A C 1
ATOM 1888 O O . GLU A 1 248 ? -9.471 16.955 4.000 1.00 92.69 248 GLU A O 1
ATOM 1893 N N . VAL A 1 249 ? -10.430 14.965 4.346 1.00 91.94 249 VAL A N 1
ATOM 1894 C CA . VAL A 1 249 ? -10.410 14.595 2.918 1.00 91.94 249 VAL A CA 1
ATOM 1895 C C . VAL A 1 249 ? -11.248 15.559 2.079 1.00 91.94 249 VAL A C 1
ATOM 1897 O O . VAL A 1 249 ? -10.808 15.996 1.012 1.00 91.94 249 VAL A O 1
ATOM 1900 N N . LYS A 1 250 ? -12.440 15.932 2.552 1.00 91.94 250 LYS A N 1
ATOM 1901 C CA . LYS A 1 250 ? -13.307 16.895 1.857 1.00 91.94 250 LYS A CA 1
ATOM 1902 C C . LYS A 1 250 ? -12.685 18.286 1.793 1.00 91.94 250 LYS A C 1
ATOM 1904 O O . LYS A 1 250 ? -12.860 18.982 0.794 1.00 91.94 250 LYS A O 1
ATOM 1909 N N . GLU A 1 251 ? -11.974 18.708 2.833 1.00 92.00 251 GLU A N 1
ATOM 1910 C CA . GLU A 1 251 ? -11.241 19.972 2.835 1.00 92.00 251 GLU A CA 1
ATOM 1911 C C . GLU A 1 251 ? -10.133 19.972 1.776 1.00 92.00 251 GLU A C 1
ATOM 1913 O O . GLU A 1 251 ? -10.069 20.893 0.958 1.00 92.00 251 GLU A O 1
ATOM 1918 N N . MET A 1 252 ? -9.346 18.894 1.689 1.00 88.88 252 MET A N 1
ATOM 1919 C CA . MET A 1 252 ? -8.338 18.734 0.634 1.00 88.88 252 MET A CA 1
ATOM 1920 C C . MET A 1 252 ? -8.955 18.773 -0.771 1.00 88.88 252 MET A C 1
ATOM 1922 O O . MET A 1 252 ? -8.422 19.433 -1.664 1.00 88.88 252 MET A O 1
ATOM 1926 N N . GLN A 1 253 ? -10.104 18.125 -0.980 1.00 88.94 253 GLN A N 1
ATOM 1927 C CA . GLN A 1 253 ? -10.813 18.173 -2.264 1.00 88.94 253 GLN A CA 1
ATOM 1928 C C . GLN A 1 253 ? -11.260 19.593 -2.634 1.00 88.94 253 GLN A C 1
ATOM 1930 O O . GLN A 1 253 ? -11.113 20.001 -3.787 1.00 88.94 253 GLN A O 1
ATOM 1935 N N . LYS A 1 254 ? -11.767 20.370 -1.667 1.00 91.31 254 LYS A N 1
ATOM 1936 C CA . LYS A 1 254 ? -12.132 21.782 -1.884 1.00 91.31 254 LYS A CA 1
ATOM 1937 C C . LYS A 1 254 ? -10.914 22.633 -2.239 1.00 91.31 254 LYS A C 1
ATOM 1939 O O . LYS A 1 254 ? -11.006 23.483 -3.127 1.00 91.31 254 LYS A O 1
ATOM 1944 N N . ALA A 1 255 ? -9.781 22.400 -1.577 1.00 87.00 255 ALA A N 1
ATOM 1945 C CA . ALA A 1 255 ? -8.535 23.100 -1.873 1.00 87.00 255 ALA A CA 1
ATOM 1946 C C . ALA A 1 255 ? -8.063 22.817 -3.310 1.00 87.00 255 ALA A C 1
ATOM 1948 O O . ALA A 1 255 ? -7.744 23.753 -4.042 1.00 87.00 255 ALA A O 1
ATOM 1949 N N . ILE A 1 256 ? -8.104 21.552 -3.747 1.00 84.75 256 ILE A N 1
ATOM 1950 C CA . ILE A 1 256 ? -7.776 21.159 -5.128 1.00 84.75 256 ILE A CA 1
ATOM 1951 C C . ILE A 1 256 ? -8.725 21.835 -6.126 1.00 84.75 256 ILE A C 1
ATOM 1953 O O . ILE A 1 256 ? -8.260 22.488 -7.055 1.00 84.75 256 ILE A O 1
ATOM 1957 N N . ALA A 1 257 ? -10.040 21.775 -5.892 1.00 88.38 257 ALA A N 1
ATOM 1958 C CA . ALA A 1 257 ? -11.027 22.404 -6.772 1.00 88.38 257 ALA A CA 1
ATOM 1959 C C . ALA A 1 257 ? -10.827 23.927 -6.898 1.00 88.38 257 ALA A C 1
ATOM 1961 O O . ALA A 1 257 ? -10.991 24.498 -7.976 1.00 88.38 257 ALA A O 1
ATOM 1962 N N . THR A 1 258 ? -10.431 24.587 -5.806 1.00 90.50 258 THR A N 1
ATOM 1963 C CA . THR A 1 258 ? -10.108 26.022 -5.803 1.00 90.50 258 THR A CA 1
ATOM 1964 C C . THR A 1 258 ? -8.858 26.315 -6.638 1.00 90.50 258 THR A C 1
ATOM 1966 O O . THR A 1 258 ? -8.844 27.266 -7.421 1.00 90.50 258 THR A O 1
ATOM 1969 N N . LEU A 1 259 ? -7.815 25.486 -6.511 1.00 83.81 259 LEU A N 1
ATOM 1970 C CA . LEU A 1 259 ? -6.589 25.617 -7.301 1.00 83.81 259 LEU A CA 1
ATOM 1971 C C . LEU A 1 259 ? -6.853 25.409 -8.796 1.00 83.81 259 LEU A C 1
ATOM 1973 O O . LEU A 1 259 ? -6.356 26.189 -9.608 1.00 83.81 259 LEU A O 1
ATOM 1977 N N . ASP A 1 260 ? -7.665 24.423 -9.164 1.00 85.06 260 ASP A N 1
ATOM 1978 C CA . ASP A 1 260 ? -8.022 24.163 -10.561 1.00 85.06 260 ASP A CA 1
ATOM 1979 C C . ASP A 1 260 ? -8.825 25.321 -11.169 1.00 85.06 260 ASP A C 1
ATOM 1981 O O . ASP A 1 260 ? -8.511 25.784 -12.268 1.00 85.06 260 ASP A O 1
ATOM 1985 N N . ALA A 1 261 ? -9.785 25.879 -10.421 1.00 83.69 261 ALA A N 1
ATOM 1986 C CA . ALA A 1 261 ? -10.523 27.071 -10.841 1.00 83.69 261 ALA A CA 1
ATOM 1987 C C . ALA A 1 261 ? -9.596 28.287 -11.048 1.00 83.69 261 ALA A C 1
ATOM 1989 O O . ALA A 1 261 ? -9.798 29.077 -11.971 1.00 83.69 261 ALA A O 1
ATOM 1990 N N . SER A 1 262 ? -8.552 28.419 -10.220 1.00 74.50 262 SER A N 1
ATOM 1991 C CA . SER A 1 262 ? -7.551 29.486 -10.346 1.00 74.50 262 SER A CA 1
ATOM 1992 C C . SER A 1 262 ? -6.560 29.274 -11.498 1.00 74.50 262 SER A C 1
ATOM 1994 O O . SER A 1 262 ? -6.107 30.239 -12.103 1.00 74.50 262 SER A O 1
ATOM 1996 N N . LYS A 1 263 ? -6.231 28.026 -11.855 1.00 64.31 263 LYS A N 1
ATOM 1997 C CA . LYS A 1 263 ? -5.387 27.731 -13.024 1.00 64.31 263 LYS A CA 1
ATOM 1998 C C . LYS A 1 263 ? -6.135 27.989 -14.325 1.00 64.31 263 LYS A C 1
ATOM 2000 O O . LYS A 1 263 ? -5.564 28.591 -15.228 1.00 64.31 263 LYS A O 1
ATOM 2005 N N . GLY A 1 264 ? -7.422 27.639 -14.380 1.00 56.25 264 GLY A N 1
ATOM 2006 C CA . GLY A 1 264 ? -8.274 27.934 -15.533 1.00 56.25 264 GLY A CA 1
ATOM 2007 C C . GLY A 1 264 ? -8.388 29.434 -15.834 1.00 56.25 264 GLY A C 1
ATOM 2008 O O . GLY A 1 264 ? -8.421 29.821 -17.000 1.00 56.25 264 GLY A O 1
ATOM 2009 N N . SER A 1 265 ? -8.376 30.303 -14.814 1.00 52.91 265 SER A N 1
ATOM 2010 C CA . SER A 1 265 ? -8.385 31.760 -15.015 1.00 52.91 265 SER A CA 1
ATOM 2011 C C . SER A 1 265 ? -7.024 32.326 -15.443 1.00 52.91 265 SER A C 1
ATOM 2013 O O . SER A 1 265 ? -6.983 33.274 -16.228 1.00 52.91 265 SER A O 1
ATOM 2015 N N . VAL A 1 266 ? -5.911 31.726 -15.005 1.00 51.53 266 VAL A N 1
ATOM 2016 C CA . VAL A 1 266 ? -4.551 32.100 -15.439 1.00 51.53 266 VAL A CA 1
ATOM 2017 C C . VAL A 1 266 ? -4.270 31.638 -16.873 1.00 51.53 266 VAL A C 1
ATOM 2019 O O . VAL A 1 266 ? -3.734 32.415 -17.661 1.00 51.53 266 VAL A O 1
ATOM 2022 N N . GLU A 1 267 ? -4.681 30.426 -17.249 1.00 48.91 267 GLU A N 1
ATOM 2023 C CA . GLU A 1 267 ? -4.554 29.912 -18.620 1.00 48.91 267 GLU A CA 1
ATOM 2024 C C . GLU A 1 267 ? -5.446 30.696 -19.601 1.00 48.91 267 GLU A C 1
ATOM 2026 O O . GLU A 1 267 ? -4.999 31.031 -20.699 1.00 48.91 267 GLU A O 1
ATOM 2031 N N . ALA A 1 268 ? -6.656 31.097 -19.187 1.00 46.66 268 ALA A N 1
ATOM 2032 C CA . ALA A 1 268 ? -7.527 31.973 -19.977 1.00 46.66 268 ALA A CA 1
ATOM 2033 C C . ALA A 1 268 ? -6.954 33.398 -20.146 1.00 46.66 268 ALA A C 1
ATOM 2035 O O . ALA A 1 268 ? -7.044 33.975 -21.232 1.00 46.66 268 ALA A O 1
ATOM 2036 N N . ALA A 1 269 ? -6.317 33.959 -19.111 1.00 48.69 269 ALA A N 1
ATOM 2037 C CA . ALA A 1 269 ? -5.658 35.266 -19.185 1.00 48.69 269 ALA A CA 1
ATOM 2038 C C . ALA A 1 269 ? -4.382 35.238 -20.052 1.00 48.69 269 ALA A C 1
ATOM 2040 O O . ALA A 1 269 ? -4.106 36.191 -20.783 1.00 48.69 269 ALA A O 1
ATOM 2041 N N . GLN A 1 270 ? -3.625 34.136 -20.023 1.00 45.38 270 GLN A N 1
ATOM 2042 C CA . GLN A 1 270 ? -2.446 33.941 -20.874 1.00 45.38 270 GLN A CA 1
ATOM 2043 C C . GLN A 1 270 ? -2.820 33.701 -22.344 1.00 45.38 270 GLN A C 1
ATOM 2045 O O . GLN A 1 270 ? -2.130 34.198 -23.233 1.00 45.38 270 GLN A O 1
ATOM 2050 N N . GLN A 1 271 ? -3.947 33.035 -22.618 1.00 47.31 271 GLN A N 1
ATOM 2051 C CA . GLN A 1 271 ? -4.475 32.886 -23.981 1.00 47.31 271 GLN A CA 1
ATOM 2052 C C . GLN A 1 271 ? -5.038 34.199 -24.551 1.00 47.31 271 GLN A C 1
ATOM 2054 O O . GLN A 1 271 ? -4.917 34.435 -25.751 1.00 47.31 271 GLN A O 1
ATOM 2059 N N . GLN A 1 272 ? -5.568 35.105 -23.718 1.00 47.75 272 GLN A N 1
ATOM 2060 C CA . GLN A 1 272 ? -5.968 36.453 -24.161 1.00 47.75 272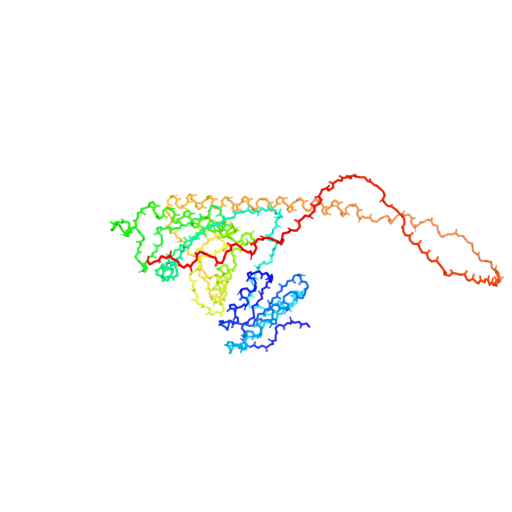 GLN A CA 1
ATOM 2061 C C . GLN A 1 272 ? -4.781 37.397 -24.428 1.00 47.75 272 GLN A C 1
ATOM 2063 O O . GLN A 1 272 ? -4.932 38.356 -25.181 1.00 47.75 272 GLN A O 1
ATOM 2068 N N . GLN A 1 273 ? -3.593 37.124 -23.876 1.00 48.41 273 GLN A N 1
ATOM 2069 C CA . GLN A 1 273 ? -2.354 37.854 -24.199 1.00 48.41 273 GLN A CA 1
AT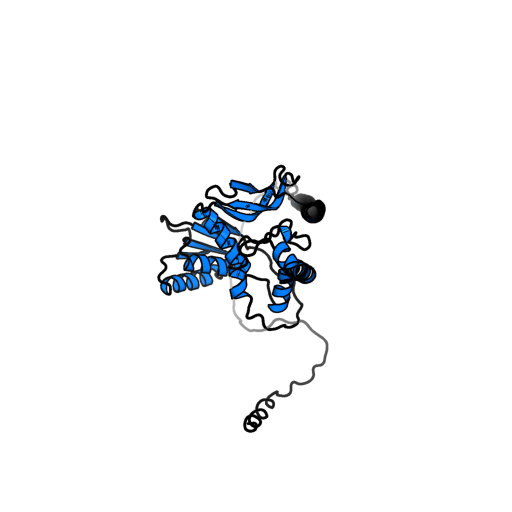OM 2070 C C . GLN A 1 273 ? -1.551 37.231 -25.358 1.00 48.41 273 GLN A C 1
ATOM 2072 O O . GLN A 1 273 ? -0.583 37.832 -25.822 1.00 48.41 273 GLN A O 1
ATOM 2077 N N . GLN A 1 274 ? -1.967 36.068 -25.872 1.00 45.09 274 GLN A N 1
ATOM 2078 C CA . GLN A 1 274 ? -1.419 35.427 -27.073 1.00 45.09 274 GLN A CA 1
ATOM 2079 C C . GLN A 1 274 ? -2.501 35.252 -28.153 1.00 45.09 274 GLN A C 1
ATOM 2081 O O . GLN A 1 274 ? -2.737 34.157 -28.653 1.00 45.09 274 GLN A O 1
ATOM 2086 N N . GLN A 1 275 ? -3.140 36.351 -28.563 1.00 34.22 275 GLN A N 1
ATOM 2087 C CA . GLN A 1 275 ? -3.709 36.465 -29.912 1.00 34.22 275 GLN A CA 1
ATOM 2088 C C . GLN A 1 275 ? -2.832 37.414 -30.742 1.00 34.22 275 GLN A C 1
ATOM 2090 O O . GLN A 1 275 ? -2.445 38.473 -30.244 1.00 34.22 275 GLN A O 1
ATOM 2095 N N . PRO A 1 276 ? -2.442 37.039 -31.975 1.00 42.72 276 PRO A N 1
ATOM 2096 C CA . PRO A 1 276 ? -1.362 37.713 -32.674 1.00 42.72 276 PRO A CA 1
ATOM 2097 C C . PRO A 1 276 ? -1.812 39.053 -33.253 1.00 42.72 276 PRO A C 1
ATOM 2099 O O . PRO A 1 276 ? -2.930 39.200 -33.745 1.00 42.72 276 PRO A O 1
ATOM 2102 N N . ALA A 1 277 ? -0.873 39.999 -33.290 1.00 38.78 277 ALA A N 1
ATOM 2103 C CA . ALA A 1 277 ? -0.895 41.159 -34.169 1.00 38.78 277 ALA A CA 1
ATOM 2104 C C . ALA A 1 277 ? -0.852 40.707 -35.646 1.00 38.78 277 ALA A C 1
ATOM 2106 O O . ALA A 1 277 ? 0.153 40.841 -36.335 1.00 38.78 277 ALA A O 1
ATOM 2107 N N . ALA A 1 278 ? -1.955 40.146 -36.135 1.00 33.84 278 ALA A N 1
ATOM 2108 C CA . ALA A 1 278 ? -2.210 39.842 -37.536 1.00 33.84 278 ALA A CA 1
ATOM 2109 C C . ALA A 1 278 ? -3.292 40.799 -38.060 1.00 33.84 278 ALA A C 1
ATOM 2111 O O . ALA A 1 278 ? -4.363 40.384 -38.483 1.00 33.84 278 ALA A O 1
ATOM 2112 N N . ALA A 1 279 ? -3.025 42.106 -37.977 1.00 34.38 279 ALA A N 1
ATOM 2113 C CA . ALA A 1 279 ? -3.864 43.144 -38.588 1.00 34.38 279 ALA A CA 1
ATOM 2114 C C . ALA A 1 279 ? -3.065 44.365 -39.096 1.00 34.38 279 ALA A C 1
ATOM 2116 O O . ALA A 1 279 ? -3.646 45.415 -39.344 1.00 34.38 279 ALA A O 1
ATOM 2117 N N . ALA A 1 280 ? -1.743 44.247 -39.286 1.00 34.31 280 ALA A N 1
ATOM 2118 C CA . ALA A 1 280 ? -0.901 45.340 -39.802 1.00 34.31 280 ALA A CA 1
ATOM 2119 C C . ALA A 1 280 ? 0.020 44.937 -40.974 1.00 34.31 280 ALA A C 1
ATOM 2121 O O . ALA A 1 280 ? 0.979 45.638 -41.275 1.00 34.31 280 ALA A O 1
ATOM 2122 N N . ALA A 1 281 ? -0.268 43.823 -41.659 1.00 33.16 281 ALA A N 1
ATOM 2123 C CA . ALA A 1 281 ? 0.508 43.343 -42.813 1.00 33.16 281 ALA A CA 1
ATOM 2124 C C . ALA A 1 281 ? -0.340 43.179 -44.092 1.00 33.16 281 ALA A C 1
ATOM 2126 O O . ALA A 1 281 ? -0.027 42.365 -44.954 1.00 33.16 281 ALA A O 1
ATOM 2127 N N . ALA A 1 282 ? -1.419 43.956 -44.221 1.00 31.91 282 ALA A N 1
ATOM 2128 C CA . ALA A 1 282 ? -2.260 44.018 -45.419 1.00 31.91 282 ALA A CA 1
ATOM 2129 C C . ALA A 1 282 ? -2.494 45.477 -45.848 1.00 31.91 282 ALA A C 1
ATOM 2131 O O . ALA A 1 282 ? -3.621 45.907 -46.057 1.00 31.91 282 ALA A O 1
ATOM 2132 N N . ALA A 1 283 ? -1.421 46.266 -45.916 1.00 33.25 283 ALA A N 1
ATOM 2133 C CA . ALA A 1 283 ? -1.421 47.597 -46.520 1.00 33.25 283 ALA A CA 1
ATOM 2134 C C . ALA A 1 283 ? 0.021 48.008 -46.855 1.00 33.25 283 ALA A C 1
ATOM 2136 O O . ALA A 1 283 ? 0.586 48.864 -46.190 1.00 33.25 283 ALA A O 1
ATOM 2137 N N . ASN A 1 284 ? 0.653 47.319 -47.810 1.00 33.69 284 ASN A N 1
ATOM 2138 C CA . ASN A 1 284 ? 1.738 47.858 -48.647 1.00 33.69 284 ASN A CA 1
ATOM 2139 C C . ASN A 1 284 ? 2.211 46.789 -49.638 1.00 33.69 284 ASN A C 1
ATOM 2141 O O . ASN A 1 284 ? 3.252 46.160 -49.476 1.00 33.69 284 ASN A O 1
ATOM 2145 N N . SER A 1 285 ? 1.430 46.582 -50.694 1.00 34.72 285 SER A N 1
ATOM 2146 C CA . SER A 1 285 ? 1.907 45.917 -51.906 1.00 34.72 285 SER A CA 1
ATOM 2147 C C . SER A 1 285 ? 1.303 46.602 -53.128 1.00 34.72 285 SER A C 1
ATOM 2149 O O . SER A 1 285 ? 0.379 46.087 -53.750 1.00 34.72 285 SER A O 1
ATOM 2151 N N . ALA A 1 286 ? 1.804 47.797 -53.443 1.00 30.20 286 ALA A N 1
ATOM 2152 C CA . ALA A 1 286 ? 1.647 48.422 -54.753 1.00 30.20 286 ALA A CA 1
ATOM 2153 C C . ALA A 1 286 ? 2.669 49.560 -54.908 1.00 30.20 286 ALA A C 1
ATOM 2155 O O . ALA A 1 286 ? 2.425 50.651 -54.408 1.00 30.20 286 ALA A O 1
ATOM 2156 N N . ALA A 1 287 ? 3.807 49.290 -55.564 1.00 28.91 287 ALA A N 1
ATOM 2157 C CA . ALA A 1 287 ? 4.432 50.159 -56.579 1.00 28.91 287 ALA A CA 1
ATOM 2158 C C . ALA A 1 287 ? 5.909 49.792 -56.866 1.00 28.91 287 ALA A C 1
ATOM 2160 O O . ALA A 1 287 ? 6.760 49.857 -55.989 1.00 28.91 287 ALA A O 1
ATOM 2161 N N . ALA A 1 288 ? 6.162 49.519 -58.152 1.00 29.61 288 ALA A N 1
ATOM 2162 C CA . ALA A 1 288 ? 7.322 49.925 -58.963 1.00 29.61 288 ALA A CA 1
ATOM 2163 C C . ALA A 1 288 ? 8.716 49.243 -58.828 1.00 29.61 288 ALA A C 1
ATOM 2165 O O . ALA A 1 288 ? 9.547 49.630 -58.019 1.00 29.61 288 ALA A O 1
ATOM 2166 N N . THR A 1 289 ? 8.945 48.290 -59.751 1.00 30.88 289 THR A N 1
ATOM 2167 C CA . THR A 1 289 ? 9.981 48.203 -60.829 1.00 30.88 289 THR A CA 1
ATOM 2168 C C . THR A 1 289 ? 11.505 48.313 -60.529 1.00 30.88 289 THR A C 1
ATOM 2170 O O . THR A 1 289 ? 11.911 49.158 -59.740 1.00 30.88 289 THR A O 1
ATOM 2173 N N . PRO A 1 290 ? 12.387 47.527 -61.211 1.00 43.66 290 PRO A N 1
ATOM 2174 C CA . PRO A 1 290 ? 13.805 47.374 -60.848 1.00 43.66 290 PRO A CA 1
ATOM 2175 C C . PRO A 1 290 ? 14.796 48.129 -61.762 1.00 43.66 290 PRO A C 1
ATOM 2177 O O . PRO A 1 290 ? 14.517 48.342 -62.941 1.00 43.66 290 PRO A O 1
ATOM 2180 N N . ALA A 1 291 ? 16.000 48.438 -61.256 1.00 27.66 291 ALA A N 1
ATOM 2181 C CA . ALA A 1 291 ? 17.152 48.827 -62.083 1.00 27.66 291 ALA A CA 1
ATOM 2182 C C . ALA A 1 291 ? 18.524 48.527 -61.424 1.00 27.66 291 ALA A C 1
ATOM 2184 O O . ALA A 1 291 ? 18.876 49.113 -60.409 1.00 27.66 291 ALA A O 1
ATOM 2185 N N . ALA A 1 292 ? 19.247 47.595 -62.060 1.00 26.02 292 ALA A N 1
ATOM 2186 C CA . ALA A 1 292 ? 20.669 47.563 -62.457 1.00 26.02 292 ALA A CA 1
ATOM 2187 C C . ALA A 1 292 ? 21.859 47.951 -61.531 1.00 26.02 292 ALA A C 1
ATOM 2189 O O . ALA A 1 292 ? 21.884 49.017 -60.930 1.00 26.02 292 ALA A O 1
ATOM 2190 N N . ALA A 1 293 ? 22.935 47.148 -61.710 1.00 27.05 293 ALA A N 1
ATOM 2191 C CA . ALA A 1 293 ? 24.379 47.486 -61.667 1.00 27.05 293 ALA A CA 1
ATOM 2192 C C . ALA A 1 293 ? 25.021 47.692 -60.267 1.00 27.05 293 ALA A C 1
ATOM 2194 O O . ALA A 1 293 ? 24.377 48.194 -59.365 1.00 27.05 293 ALA A O 1
ATOM 2195 N N . THR A 1 294 ? 26.278 47.355 -59.940 1.00 26.75 294 THR A N 1
ATOM 2196 C CA . THR A 1 294 ? 27.455 46.751 -60.604 1.00 26.75 294 THR A CA 1
ATOM 2197 C C . THR A 1 294 ? 28.505 46.416 -59.516 1.00 26.75 294 THR A C 1
ATOM 2199 O O . THR A 1 294 ? 28.375 46.835 -58.371 1.00 26.75 294 THR A O 1
ATOM 2202 N N . ALA A 1 295 ? 29.535 45.663 -59.913 1.00 26.66 295 ALA A N 1
ATOM 2203 C CA . ALA A 1 295 ? 30.718 45.173 -59.193 1.00 26.66 295 ALA A CA 1
ATOM 2204 C C . ALA A 1 295 ? 31.559 46.169 -58.354 1.00 26.66 295 ALA A C 1
ATOM 2206 O O . ALA A 1 295 ? 31.557 47.359 -58.647 1.00 26.66 295 ALA A O 1
ATOM 2207 N N . ALA A 1 296 ? 32.365 45.619 -57.421 1.00 27.86 296 ALA A N 1
ATOM 2208 C CA . ALA A 1 296 ? 33.792 45.931 -57.128 1.00 27.86 296 ALA A CA 1
ATOM 2209 C C . ALA A 1 296 ? 34.170 45.435 -55.704 1.00 27.86 296 ALA A C 1
ATOM 2211 O O . ALA A 1 296 ? 33.588 45.876 -54.723 1.00 27.86 296 ALA A O 1
ATOM 2212 N N . THR A 1 297 ? 34.920 44.336 -55.543 1.00 26.00 297 THR A N 1
ATOM 2213 C CA . THR A 1 297 ? 36.393 44.220 -55.356 1.00 26.00 297 THR A CA 1
ATOM 2214 C C . THR A 1 297 ? 37.006 44.766 -54.052 1.00 26.00 297 THR A C 1
ATOM 2216 O O . THR A 1 297 ? 37.064 45.968 -53.841 1.00 26.00 297 THR A O 1
ATOM 2219 N N . ALA A 1 298 ? 37.645 43.818 -53.343 1.00 27.06 298 ALA A N 1
ATOM 2220 C CA . ALA A 1 298 ? 39.031 43.839 -52.843 1.00 27.06 298 ALA A CA 1
ATOM 2221 C C . ALA A 1 298 ? 39.328 44.164 -51.356 1.00 27.06 298 ALA A C 1
ATOM 2223 O O . ALA A 1 298 ? 39.078 45.264 -50.887 1.00 27.06 298 ALA A O 1
ATOM 2224 N N . THR A 1 299 ? 40.030 43.188 -50.731 1.00 25.89 299 THR A N 1
ATOM 2225 C CA . THR A 1 299 ? 41.210 43.296 -49.819 1.00 25.89 299 THR A CA 1
ATOM 2226 C C . THR A 1 299 ? 41.046 44.059 -48.487 1.00 25.89 299 THR A C 1
ATOM 2228 O O . THR A 1 299 ? 40.394 45.081 -48.431 1.00 25.89 299 THR A O 1
ATOM 2231 N N . THR A 1 300 ? 41.607 43.688 -47.328 1.00 27.53 300 THR A N 1
ATOM 2232 C CA . THR A 1 300 ? 42.800 42.900 -46.966 1.00 27.53 300 THR A CA 1
ATOM 2233 C C . THR A 1 300 ? 42.832 42.709 -45.438 1.00 27.53 300 THR A C 1
ATOM 2235 O O . THR A 1 300 ? 42.359 43.568 -44.707 1.00 27.53 300 THR A O 1
ATOM 2238 N N . ALA A 1 301 ? 43.514 41.640 -45.015 1.00 26.88 301 ALA A N 1
ATOM 2239 C CA . ALA A 1 301 ? 44.400 41.521 -43.847 1.00 26.88 301 ALA A CA 1
ATOM 2240 C C . ALA A 1 301 ? 43.911 41.724 -42.386 1.00 26.88 301 ALA A C 1
ATOM 2242 O O . ALA A 1 301 ? 43.560 42.810 -41.951 1.00 26.88 301 ALA A O 1
ATOM 2243 N N . ALA A 1 302 ? 44.158 40.649 -41.621 1.00 26.84 302 ALA A N 1
ATOM 2244 C CA . ALA A 1 302 ? 44.896 40.606 -40.350 1.00 26.84 302 ALA A CA 1
ATOM 2245 C C . ALA A 1 302 ? 44.297 41.277 -39.098 1.00 26.84 302 ALA A C 1
ATOM 2247 O O . ALA A 1 302 ? 44.287 42.491 -38.965 1.00 26.84 302 ALA A O 1
ATOM 2248 N N . ALA A 1 303 ? 43.985 40.462 -38.085 1.00 29.78 303 ALA A N 1
ATOM 2249 C CA . ALA A 1 303 ? 44.839 40.283 -36.900 1.00 29.78 303 ALA A CA 1
ATOM 2250 C C . ALA A 1 303 ? 44.048 39.580 -35.785 1.00 29.78 303 ALA A C 1
ATOM 2252 O O . ALA A 1 303 ? 42.955 39.996 -35.409 1.00 29.78 303 ALA A O 1
ATOM 2253 N N . ALA A 1 304 ? 44.628 38.515 -35.238 1.00 29.83 304 ALA A N 1
ATOM 2254 C CA . ALA A 1 304 ? 44.215 37.932 -33.972 1.00 29.83 304 ALA A CA 1
ATOM 2255 C C . ALA A 1 304 ? 44.971 38.632 -32.835 1.00 29.83 304 ALA A C 1
ATOM 2257 O O . ALA A 1 304 ? 46.197 38.685 -32.889 1.00 29.83 304 ALA A O 1
ATOM 2258 N N . ALA A 1 305 ? 44.257 39.111 -31.814 1.00 27.22 305 ALA A N 1
ATOM 2259 C CA . ALA A 1 305 ? 44.766 39.273 -30.450 1.00 27.22 305 ALA A CA 1
ATOM 2260 C C . ALA A 1 305 ? 43.631 39.648 -29.474 1.00 27.22 305 ALA A C 1
ATOM 2262 O O . ALA A 1 305 ? 43.147 40.771 -29.463 1.00 27.22 305 ALA A O 1
ATOM 2263 N N . THR A 1 306 ? 43.267 38.660 -28.655 1.00 25.72 306 THR A N 1
ATOM 2264 C CA . THR A 1 306 ? 43.180 38.730 -27.187 1.00 25.72 306 THR A CA 1
ATOM 2265 C C . THR A 1 306 ? 42.173 39.656 -26.470 1.00 25.72 306 THR A C 1
ATOM 2267 O O . THR A 1 306 ? 42.043 40.849 -26.715 1.00 25.72 306 THR A O 1
ATOM 2270 N N . THR A 1 307 ? 41.657 39.071 -25.380 1.00 27.11 307 THR A N 1
ATOM 2271 C CA . THR A 1 307 ? 41.316 39.668 -24.070 1.00 27.11 307 THR A CA 1
ATOM 2272 C C . THR A 1 307 ? 39.919 40.261 -23.820 1.00 27.11 307 THR A C 1
ATOM 2274 O O . THR A 1 307 ? 39.621 41.411 -24.104 1.00 27.11 307 THR A O 1
ATOM 2277 N N . THR A 1 308 ? 39.156 39.437 -23.089 1.00 27.61 308 THR A N 1
ATOM 2278 C CA . THR A 1 308 ? 38.544 39.698 -21.768 1.00 27.61 308 THR A CA 1
ATOM 2279 C C . THR A 1 308 ? 37.340 40.621 -21.630 1.00 27.61 308 THR A C 1
ATOM 2281 O O . THR A 1 308 ? 37.393 41.832 -21.813 1.00 27.61 308 THR A O 1
ATOM 2284 N N . ALA A 1 309 ? 36.297 39.985 -21.095 1.00 28.91 309 ALA A N 1
ATOM 2285 C CA . ALA A 1 309 ? 35.211 40.566 -20.336 1.00 28.91 309 ALA A CA 1
ATOM 2286 C C . ALA A 1 309 ? 35.706 41.453 -19.177 1.00 28.91 309 ALA A C 1
ATOM 2288 O O . ALA A 1 309 ? 36.515 41.045 -18.344 1.00 28.91 309 ALA A O 1
ATOM 2289 N N . ALA A 1 310 ? 35.125 42.643 -19.123 1.00 28.27 310 ALA A N 1
ATOM 2290 C CA . ALA A 1 310 ? 34.980 43.538 -17.983 1.00 28.27 310 ALA A CA 1
ATOM 2291 C C . ALA A 1 310 ? 33.457 43.690 -17.774 1.00 28.27 310 ALA A C 1
ATOM 2293 O O . ALA A 1 310 ? 32.706 43.597 -18.739 1.00 28.27 310 ALA A O 1
ATOM 2294 N N . ALA A 1 311 ? 32.876 43.929 -16.609 1.00 27.34 311 ALA A N 1
ATOM 2295 C CA . ALA A 1 311 ? 33.342 44.050 -15.243 1.00 27.34 311 ALA A CA 1
ATOM 2296 C C . ALA A 1 311 ? 32.082 43.972 -14.358 1.00 27.34 311 ALA A C 1
ATOM 2298 O O . ALA A 1 311 ? 31.020 44.453 -14.751 1.00 27.34 311 ALA A O 1
ATOM 2299 N N . ALA A 1 312 ? 32.214 43.436 -13.146 1.00 28.47 312 ALA A N 1
ATOM 2300 C CA . ALA A 1 312 ? 31.308 43.739 -12.043 1.00 28.47 312 ALA A CA 1
ATOM 2301 C C . ALA A 1 312 ? 32.162 43.997 -10.790 1.00 28.47 312 ALA A C 1
ATOM 2303 O O . ALA A 1 312 ? 32.723 43.082 -10.193 1.00 28.47 312 ALA A O 1
ATOM 2304 N N . ALA A 1 313 ? 32.308 45.279 -10.460 1.00 29.77 313 ALA A N 1
ATOM 2305 C CA . ALA A 1 313 ? 32.758 45.819 -9.176 1.00 29.77 313 ALA A CA 1
ATOM 2306 C C . ALA A 1 313 ? 31.517 45.992 -8.267 1.00 29.77 313 ALA A C 1
ATOM 2308 O O . ALA A 1 313 ? 30.425 46.169 -8.794 1.00 29.77 313 ALA A O 1
ATOM 2309 N N . ALA A 1 314 ? 31.540 46.042 -6.935 1.00 30.11 314 ALA A N 1
ATOM 2310 C CA . ALA A 1 314 ? 32.522 45.785 -5.883 1.00 30.11 314 ALA A CA 1
ATOM 2311 C C . ALA A 1 314 ? 31.790 45.907 -4.517 1.00 30.11 314 ALA A C 1
ATOM 2313 O O . ALA A 1 314 ? 30.684 46.442 -4.457 1.00 30.11 314 ALA A O 1
ATOM 2314 N N . ASN A 1 315 ? 32.506 45.528 -3.445 1.00 30.61 315 ASN A N 1
ATOM 2315 C CA . ASN A 1 315 ? 32.329 45.838 -2.007 1.00 30.61 315 ASN A CA 1
ATOM 2316 C C . ASN A 1 315 ? 31.330 44.986 -1.181 1.00 30.61 315 ASN A C 1
ATOM 2318 O O . ASN A 1 315 ? 30.207 44.763 -1.598 1.00 30.61 315 ASN A O 1
ATOM 2322 N N . ASN A 1 316 ? 31.637 44.511 0.040 1.00 30.33 316 ASN A N 1
ATOM 2323 C CA . ASN A 1 316 ? 32.762 44.807 0.939 1.00 30.33 316 ASN A CA 1
ATOM 2324 C C . ASN A 1 316 ? 33.014 43.688 1.988 1.00 30.33 316 ASN A C 1
ATOM 2326 O O . ASN A 1 316 ? 32.089 43.207 2.632 1.00 30.33 316 ASN A O 1
ATOM 2330 N N . SER A 1 317 ? 34.304 43.399 2.195 1.00 29.44 317 SER A N 1
ATOM 2331 C CA . SER A 1 317 ? 35.039 43.206 3.465 1.00 29.44 317 SER A CA 1
ATOM 2332 C C . SER A 1 317 ? 34.745 42.085 4.495 1.00 29.44 317 SER A C 1
ATOM 2334 O O . SER A 1 317 ? 33.708 42.065 5.148 1.00 29.44 317 SER A O 1
ATOM 2336 N N . LYS A 1 318 ? 35.862 41.392 4.808 1.00 29.08 318 LYS A N 1
ATOM 2337 C CA . LYS A 1 318 ? 36.364 40.847 6.100 1.00 29.08 318 LYS A CA 1
ATOM 2338 C C . LYS A 1 318 ? 36.038 39.395 6.498 1.00 29.08 318 LYS A C 1
ATOM 2340 O O . LYS A 1 318 ? 35.047 39.100 7.151 1.00 29.08 318 LYS A O 1
ATOM 2345 N N . ALA A 1 319 ? 37.013 38.524 6.220 1.00 29.59 319 ALA A N 1
ATOM 2346 C CA . ALA A 1 319 ? 37.250 37.233 6.874 1.00 29.59 319 ALA A CA 1
ATOM 2347 C C . ALA A 1 319 ? 38.053 37.384 8.188 1.00 29.59 319 ALA A C 1
ATOM 2349 O O . ALA A 1 319 ? 38.721 38.406 8.382 1.00 29.59 319 ALA A O 1
ATOM 2350 N N . PRO A 1 320 ? 38.116 36.319 9.014 1.00 31.86 320 PRO A N 1
ATOM 2351 C CA . PRO A 1 320 ? 39.421 35.902 9.521 1.00 31.86 320 PRO A CA 1
ATOM 2352 C C . PRO A 1 320 ? 39.711 34.393 9.373 1.00 31.86 320 PRO A C 1
ATOM 2354 O O . PRO A 1 320 ? 38.924 33.535 9.753 1.00 31.86 320 PRO A O 1
ATOM 2357 N N . ALA A 1 321 ? 40.907 34.146 8.831 1.00 30.91 321 ALA A N 1
ATOM 2358 C CA . ALA A 1 321 ? 41.885 33.075 9.050 1.00 30.91 321 ALA A CA 1
ATOM 2359 C C . ALA A 1 321 ? 41.451 31.708 9.630 1.00 30.91 321 ALA A C 1
ATOM 2361 O O . ALA A 1 321 ? 41.180 31.541 10.818 1.00 30.91 321 ALA A O 1
ATOM 2362 N N . GLU A 1 322 ? 41.608 30.694 8.782 1.00 31.16 322 GLU A N 1
ATOM 2363 C CA . GLU A 1 322 ? 41.588 29.266 9.080 1.00 31.16 322 GLU A CA 1
ATOM 2364 C C . GLU A 1 322 ? 42.942 28.818 9.682 1.00 31.16 322 GLU A C 1
ATOM 2366 O O . GLU A 1 322 ? 43.996 28.959 9.059 1.00 31.16 322 GLU A O 1
ATOM 2371 N N . LYS A 1 323 ? 42.939 28.271 10.907 1.00 31.38 323 LYS A N 1
ATOM 2372 C CA . LYS A 1 323 ? 44.086 27.557 11.499 1.00 31.38 323 LYS A CA 1
ATOM 2373 C C . LYS A 1 323 ? 43.735 26.080 11.706 1.00 31.38 323 LYS A C 1
ATOM 2375 O O . LYS A 1 323 ? 42.957 25.730 12.586 1.00 31.38 323 LYS A O 1
ATOM 2380 N N . SER A 1 324 ? 44.356 25.246 10.871 1.00 33.44 324 SER A N 1
ATOM 2381 C CA . SER A 1 324 ? 44.833 23.873 11.104 1.00 33.44 324 SER A CA 1
ATOM 2382 C C . SER A 1 324 ? 44.207 23.088 12.272 1.00 33.44 324 SER A C 1
ATOM 2384 O O . SER A 1 324 ? 44.644 23.184 13.418 1.00 33.44 324 SER A O 1
ATOM 2386 N N . LYS A 1 325 ? 43.268 22.184 11.960 1.00 33.59 325 LYS A N 1
ATOM 2387 C CA . LYS A 1 325 ? 42.891 21.051 12.826 1.00 33.59 325 LYS A CA 1
ATOM 2388 C C . LYS A 1 325 ? 43.716 19.803 12.476 1.00 33.59 325 LYS A C 1
ATOM 2390 O O . LYS A 1 325 ? 43.180 18.765 12.108 1.00 33.59 325 LYS A O 1
ATOM 2395 N N . ARG A 1 326 ? 45.038 19.889 12.639 1.00 34.97 326 ARG A N 1
ATOM 2396 C CA . ARG A 1 326 ? 45.924 18.729 12.865 1.00 34.97 326 ARG A CA 1
ATOM 2397 C C . ARG A 1 326 ? 46.399 18.762 14.321 1.00 34.97 326 ARG A C 1
ATOM 2399 O O . ARG A 1 326 ? 47.530 19.123 14.596 1.00 34.97 326 ARG A O 1
ATOM 2406 N N . SER A 1 327 ? 45.510 18.451 15.267 1.00 38.19 327 SER A N 1
ATOM 2407 C CA . SER A 1 327 ? 45.895 18.268 16.683 1.00 38.19 327 SER A CA 1
ATOM 2408 C C . SER A 1 327 ? 44.918 17.417 17.512 1.00 38.19 327 SER A C 1
ATOM 2410 O O . SER A 1 327 ? 45.097 17.295 18.719 1.00 38.19 327 SER A O 1
ATOM 2412 N N . PHE A 1 328 ? 43.892 16.799 16.916 1.00 33.00 328 PHE A N 1
ATOM 2413 C CA . PHE A 1 328 ? 42.871 16.065 17.688 1.00 33.00 328 PHE A CA 1
ATOM 2414 C C . PHE A 1 328 ? 43.040 14.532 17.677 1.00 33.00 328 PHE A C 1
ATOM 2416 O O . PHE A 1 328 ? 42.212 13.811 18.218 1.00 33.00 328 PHE A O 1
ATOM 2423 N N . LEU A 1 329 ? 44.126 14.020 17.087 1.00 34.28 329 LEU A N 1
ATOM 2424 C CA . LEU A 1 329 ? 44.351 12.582 16.855 1.00 34.28 329 LEU A CA 1
ATOM 2425 C C . LEU A 1 329 ? 45.521 11.980 17.659 1.00 34.28 329 LEU A C 1
ATOM 2427 O O . LEU A 1 329 ? 46.022 10.918 17.306 1.00 34.28 329 LEU A O 1
ATOM 2431 N N . HIS A 1 330 ? 45.946 12.615 18.758 1.00 37.44 330 HIS A N 1
ATOM 2432 C CA . HIS A 1 330 ? 47.041 12.099 19.603 1.00 37.44 330 HIS A CA 1
ATOM 2433 C C . HIS A 1 330 ? 46.705 11.920 21.097 1.00 37.44 330 HIS A C 1
ATOM 2435 O O . HIS A 1 330 ? 47.600 11.665 21.891 1.00 37.44 330 HIS A O 1
ATOM 2441 N N . GLY A 1 331 ? 45.427 12.006 21.495 1.00 38.56 331 GLY A N 1
ATOM 2442 C CA . GLY A 1 331 ? 45.016 11.951 22.912 1.00 38.56 331 GLY A CA 1
ATOM 2443 C C . GLY A 1 331 ? 44.206 10.726 23.363 1.00 38.56 331 GLY A C 1
ATOM 2444 O O . GLY A 1 331 ? 43.810 10.671 24.521 1.00 38.56 331 GLY A O 1
ATOM 2445 N N . MET A 1 332 ? 43.921 9.747 22.494 1.00 33.59 332 MET A N 1
ATOM 2446 C CA . MET A 1 332 ? 43.020 8.614 22.808 1.00 33.59 332 MET A CA 1
ATOM 2447 C C . MET A 1 332 ? 43.680 7.231 22.674 1.00 33.59 332 MET A C 1
ATOM 2449 O O . MET A 1 332 ? 43.044 6.279 22.232 1.00 33.59 332 MET A O 1
ATOM 2453 N N . LYS A 1 333 ? 44.955 7.094 23.064 1.00 37.22 333 LYS A N 1
ATOM 2454 C CA . LYS A 1 333 ? 45.638 5.784 23.122 1.00 37.22 333 LYS A CA 1
ATOM 2455 C C . LYS A 1 333 ? 46.068 5.305 24.518 1.00 37.22 333 LYS A C 1
ATOM 2457 O O . LYS A 1 333 ? 46.672 4.247 24.601 1.00 37.22 333 LYS A O 1
ATOM 2462 N N . GLU A 1 334 ? 45.688 5.975 25.611 1.00 39.31 334 GLU A N 1
ATOM 2463 C CA . GLU A 1 334 ? 46.193 5.622 26.960 1.00 39.31 334 GLU A CA 1
ATOM 2464 C C . GLU A 1 334 ? 45.149 5.377 28.071 1.00 39.31 334 GLU A C 1
ATOM 2466 O O . GLU A 1 334 ? 45.481 5.408 29.252 1.00 39.31 334 GLU A O 1
ATOM 2471 N N . LYS A 1 335 ? 43.881 5.063 27.764 1.00 39.69 335 LYS A N 1
ATOM 2472 C CA . LYS A 1 335 ? 42.892 4.718 28.818 1.00 39.69 335 LYS A CA 1
ATOM 2473 C C . LYS A 1 335 ? 42.034 3.484 28.535 1.00 39.69 335 LYS A C 1
ATOM 2475 O O . LYS A 1 335 ? 40.842 3.475 28.813 1.00 39.69 335 LYS A O 1
ATOM 2480 N N . ILE A 1 336 ? 42.650 2.411 28.042 1.00 40.75 336 ILE A N 1
ATOM 2481 C CA . ILE A 1 336 ? 42.063 1.061 28.082 1.00 40.75 336 ILE A CA 1
ATOM 2482 C C . ILE A 1 336 ? 43.160 0.085 28.505 1.00 40.75 336 ILE A C 1
ATOM 2484 O O . ILE A 1 336 ? 43.646 -0.674 27.681 1.00 40.75 336 ILE A O 1
ATOM 2488 N N . HIS A 1 337 ? 43.615 0.157 29.761 1.00 43.31 337 HIS A N 1
ATOM 2489 C CA . HIS A 1 337 ? 44.401 -0.920 30.386 1.00 43.31 337 HIS A CA 1
ATOM 2490 C C . HIS A 1 337 ? 44.414 -0.869 31.922 1.00 43.31 337 HIS A C 1
ATOM 2492 O O . HIS A 1 337 ? 45.413 -1.207 32.528 1.00 43.31 337 HIS A O 1
ATOM 2498 N N . HIS A 1 338 ? 43.313 -0.482 32.576 1.00 37.72 338 HIS A N 1
ATOM 2499 C CA . HIS A 1 338 ? 43.087 -0.829 33.986 1.00 37.72 338 HIS A CA 1
ATOM 2500 C C . HIS A 1 338 ? 41.609 -0.691 34.355 1.00 37.72 338 HIS A C 1
ATOM 2502 O O . HIS A 1 338 ? 41.141 0.402 34.664 1.00 37.72 338 HIS A O 1
ATOM 2508 N N . ARG A 1 339 ? 40.895 -1.818 34.360 1.00 35.69 339 ARG A N 1
ATOM 2509 C CA . ARG A 1 339 ? 40.046 -2.255 35.477 1.00 35.69 339 ARG A CA 1
ATOM 2510 C C . ARG A 1 339 ? 39.586 -3.688 35.208 1.00 35.69 339 ARG A C 1
ATOM 2512 O O . ARG A 1 339 ? 38.999 -3.968 34.168 1.00 35.69 339 ARG A O 1
ATOM 2519 N N . LYS A 1 340 ? 39.995 -4.558 36.133 1.00 40.47 340 LYS A N 1
ATOM 2520 C CA . LYS A 1 340 ? 39.358 -5.838 36.435 1.00 40.47 340 LYS A CA 1
ATOM 2521 C C . LYS A 1 340 ? 37.903 -5.607 36.830 1.00 40.47 340 LYS A C 1
ATOM 2523 O O . LYS A 1 340 ? 37.633 -4.502 37.358 1.00 40.47 340 LYS A O 1
#

Organism: NCBI:txid51316

Sequence (340 aa):
M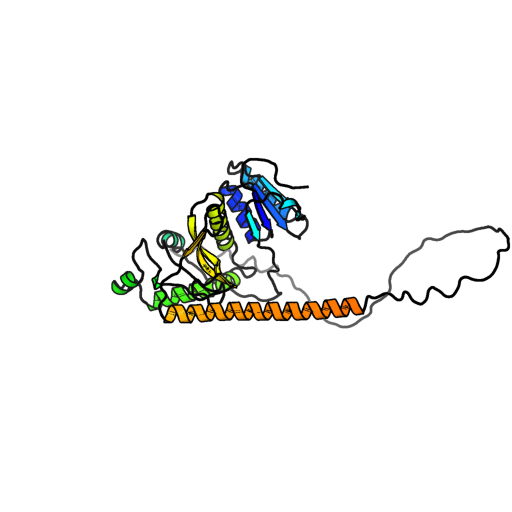AVFEKNKRPKIAMVGSGMIGGTMAFLCSLRELGDVVLFDVVPNMPMGKAMDLTHNSSVVDTGITVYGSNSYECLKGADVVIITAGITKIPGKSDKEWSRMDLLPVNIKIMREGMVIGVHGDHMVPLSRYATVNGIPLHEFVERGWIKQEEIDEIVQKTKVAGGEIVRLLGQGSAYYAPGASAIQMAESYLKDRKRVMVCSCYLKGEYGVNNHYLGVPCVIGGNGVEKIIELKLTDKERQDLQGSIDEVKEMQKAIATLDASKGSVEAAQQQQQQPAAAAAAANSAAATPAAATAATATTAAAAATTTAAAAAANNSKAPAEKSKRSFLHGMKEKIHHRK

Foldseek 3Di:
DQADDDDDWAEEEEAACPLQVLLLLLVCLLVVRGAYEYEDQPPCPSQVSQVVSQVVSVVNVHPHHYHYDPDPNNCPRHPYYHYPDDDFDDDDDADDDDDDDPPVVVVVVQFPDWDWKFALALLIFTDLQRTDRNNHRPVVCCVVVVDPPVVSVVVRVCVRCVQVVQCHHVRDGTDRNVVSVLVSVLVSCQSVQVQDWDFDFDADPCALHDHGGTIGFTFGQGVVGGPDTDRDDDDPVSNVSNVVSVVVVVVVVVVVVVVVVVVVVVVVVVVVVPDDPPPPPPPDDDDDDDDDDDDDDDDDDDDDDDDDDDDDDDDDDDDDDDDDPPPPPPDPDPPPDDDD

Secondary structure (DSSP, 8-state):
-----SSSS-EEEEE--SHHHHHHHHHHHHTT--EEEEE-SSTTHHHHHHHHHHHHHHHTT----EEEESSGGGGTT-SEEEE--S----S-----------SHHHHTTT--B--EEB-SSTT-EE-GGG-EETTEEHHHHHHTTSS-HHHHHHHHHHHHHHHHHHHHHHSSS---HHHHHHHHHHHHHHHTT--EEEEEEEEEESGGG-EEEEEEEEEEEETTEEEEE------HHHHHHHHHHHHHHHHHHHHHHHHHHHHHHHHHHHHHS-S---SSSSS--------------------------------------------SSSSSSSSSS---

Radius of gyration: 31.91 Å; chains: 1; bounding box: 69×67×99 Å

InterPro domains:
  IPR001236 Lactate/malate dehydrogenase, N-terminal [PF00056] (11-113)
  IPR001557 L-lactate/malate dehydrogenase [PR00086] (11-35)
  IPR001557 L-lactate/malate dehydrogenase [PR00086] (35-59)
  IPR011275 Malate dehydrogenase, type 3 [cd01339] (12-254)
  IPR015955 Lactate dehydrogenase/glycoside hydrolase, family 4, C-terminal [G3DSA:3.90.110.10] (112-274)
  IPR015955 Lactate dehydrogenase/glycoside hydrolase, family 4, C-terminal [SSF56327] (113-259)
  IPR022383 Lactate/malate dehydrogenase, C-terminal [PF02866] (115-254)
  IPR036291 NAD(P)-binding domain superfamily [SSF51735] (11-113)